Protein AF-A0A6G1IXG2-F1 (afdb_monomer_lite)

Secondary structure (DSSP, 8-state):
-HHHHHHHHHHHHHHHHHHHTTHHHHSTT----HHHHHHHHHHIIIIIHHHHHHHHHHHHHHHHHHHHHHHHHHHHHHHHHHHHHHHHHHHHHHHHHHHHHHHHHHHHHHHHHHHHHHHHHHHHHHHHHHHHHHHHHHHHHHHHHHTT--SHHHHHHHHHHHHHHS----GGGSS-PPPEEEE-TTS-EEEE-GGGHHHHHHHHHHHHHHTTS-GGG--SPPEEEETTT-PBP-TTSPPPTT--EEEE-----TT----S----------------------

Structure (mmCIF, N/CA/C/O backbone):
data_AF-A0A6G1IXG2-F1
#
_entry.id   AF-A0A6G1IXG2-F1
#
loop_
_atom_site.group_PDB
_atom_site.id
_atom_site.type_symbol
_atom_site.label_atom_id
_atom_site.label_alt_id
_atom_site.label_comp_id
_atom_site.label_asym_id
_atom_site.label_entity_id
_atom_site.label_seq_id
_atom_site.pdbx_PDB_ins_code
_atom_site.Cartn_x
_atom_site.Cartn_y
_atom_site.Cartn_z
_atom_site.occupancy
_atom_site.B_iso_or_equiv
_atom_site.auth_seq_id
_atom_site.auth_comp_id
_atom_site.auth_asym_id
_atom_site.auth_atom_id
_atom_site.pdbx_PDB_model_num
ATOM 1 N N . VAL A 1 1 ? 17.227 10.486 -29.896 1.00 64.69 1 VAL A N 1
ATOM 2 C CA . VAL A 1 1 ? 17.980 9.226 -30.149 1.00 64.69 1 VAL A CA 1
ATOM 3 C C . VAL A 1 1 ? 17.691 8.609 -31.523 1.00 64.69 1 VAL A C 1
ATOM 5 O O . VAL A 1 1 ? 18.623 8.428 -32.296 1.00 64.69 1 VAL A O 1
ATOM 8 N N . THR A 1 2 ? 16.432 8.354 -31.894 1.00 76.44 2 THR A N 1
ATOM 9 C CA . THR A 1 2 ? 16.048 7.732 -33.187 1.00 76.44 2 THR A CA 1
ATOM 10 C C . THR A 1 2 ? 16.569 8.462 -34.431 1.00 76.44 2 THR A C 1
ATOM 12 O O . THR A 1 2 ? 17.085 7.823 -35.343 1.00 76.44 2 THR A O 1
ATOM 15 N N . ARG A 1 3 ? 16.517 9.800 -34.460 1.00 78.06 3 ARG A N 1
ATOM 16 C CA . ARG A 1 3 ? 17.039 10.605 -35.584 1.00 78.06 3 ARG A CA 1
ATOM 17 C C . ARG A 1 3 ? 18.560 10.485 -35.763 1.00 78.06 3 ARG A C 1
ATOM 19 O O . ARG A 1 3 ? 19.036 10.391 -36.887 1.00 78.06 3 ARG A O 1
ATOM 26 N N . ALA A 1 4 ? 19.308 10.449 -34.660 1.00 73.25 4 ALA A N 1
ATOM 27 C CA . ALA A 1 4 ? 20.761 10.276 -34.675 1.00 73.25 4 ALA A CA 1
ATOM 28 C C . ALA A 1 4 ? 21.152 8.874 -35.169 1.00 73.25 4 ALA A C 1
ATOM 30 O O . ALA A 1 4 ? 22.039 8.735 -36.006 1.00 73.25 4 ALA A O 1
ATOM 31 N N . ALA A 1 5 ? 20.432 7.844 -34.713 1.00 77.50 5 ALA A N 1
ATOM 32 C CA . ALA A 1 5 ? 20.647 6.465 -35.142 1.00 77.50 5 ALA A CA 1
ATOM 33 C C . ALA A 1 5 ? 20.383 6.269 -36.648 1.00 77.50 5 ALA A C 1
ATOM 35 O O . ALA A 1 5 ? 21.174 5.622 -37.333 1.00 77.50 5 ALA A O 1
ATOM 36 N N . LEU A 1 6 ? 19.311 6.869 -37.181 1.00 82.88 6 LEU A N 1
ATOM 37 C CA . LEU A 1 6 ? 18.992 6.814 -38.613 1.00 82.88 6 LEU A CA 1
ATOM 38 C C . LEU A 1 6 ? 20.065 7.496 -39.475 1.00 82.88 6 LEU A C 1
ATOM 40 O O . LEU A 1 6 ? 20.462 6.947 -40.502 1.00 82.88 6 LEU A O 1
ATOM 44 N N . ASN A 1 7 ? 20.578 8.647 -39.035 1.00 79.88 7 ASN A N 1
ATOM 45 C CA . ASN A 1 7 ? 21.647 9.362 -39.734 1.00 79.88 7 ASN A CA 1
ATOM 46 C C . ASN A 1 7 ? 22.979 8.589 -39.728 1.00 79.88 7 ASN A C 1
ATOM 48 O O . ASN A 1 7 ? 23.657 8.527 -40.758 1.00 79.88 7 ASN A O 1
ATOM 52 N N . CYS A 1 8 ? 23.334 7.948 -38.607 1.00 80.88 8 CYS A N 1
ATOM 53 C CA . CYS A 1 8 ? 24.497 7.058 -38.538 1.00 80.88 8 CYS A CA 1
ATOM 54 C C . CYS A 1 8 ? 24.372 5.887 -39.512 1.00 80.88 8 CYS A C 1
ATOM 56 O O . CYS A 1 8 ? 25.325 5.595 -40.233 1.00 80.88 8 CYS A O 1
ATOM 58 N N . ARG A 1 9 ? 23.195 5.247 -39.568 1.00 86.00 9 ARG A N 1
ATOM 59 C CA . ARG A 1 9 ? 22.940 4.126 -40.480 1.00 86.00 9 ARG A CA 1
ATOM 60 C C . ARG A 1 9 ? 23.155 4.536 -41.936 1.00 86.00 9 ARG A C 1
ATOM 62 O O . ARG A 1 9 ? 23.947 3.906 -42.622 1.00 86.00 9 ARG A O 1
ATOM 69 N N . TYR A 1 10 ? 22.531 5.632 -42.362 1.00 88.75 10 TYR A N 1
ATOM 70 C CA . TYR A 1 10 ? 22.664 6.136 -43.731 1.00 88.75 10 TYR A CA 1
ATOM 71 C C . TYR A 1 10 ? 24.118 6.471 -44.103 1.00 88.75 10 TYR A C 1
ATOM 73 O O . TYR A 1 10 ? 24.595 6.138 -45.189 1.00 88.75 10 TYR A O 1
ATOM 81 N N . THR A 1 11 ? 24.850 7.108 -43.184 1.00 84.44 11 THR A N 1
ATOM 82 C CA . THR A 1 11 ? 26.255 7.482 -43.405 1.00 84.44 11 THR A CA 1
ATOM 83 C C . THR A 1 11 ? 27.155 6.247 -43.518 1.00 84.44 11 THR A C 1
ATOM 85 O O . THR A 1 11 ? 28.038 6.206 -44.376 1.00 84.44 11 THR A O 1
ATOM 88 N N . LEU A 1 12 ? 26.905 5.218 -42.700 1.00 86.50 12 LEU A N 1
ATOM 89 C CA . LEU A 1 12 ? 27.605 3.934 -42.770 1.00 86.50 12 LEU A CA 1
ATOM 90 C C . LEU A 1 12 ? 27.284 3.174 -44.059 1.00 86.50 12 LEU A C 1
ATOM 92 O O . LEU A 1 12 ? 28.205 2.698 -44.713 1.00 86.50 12 LEU A O 1
ATOM 96 N N . GLU A 1 13 ? 26.013 3.098 -44.451 1.00 90.00 13 GLU A N 1
ATOM 97 C CA . GLU A 1 13 ? 25.575 2.460 -45.701 1.00 90.00 13 GLU A CA 1
ATOM 98 C C . GLU A 1 13 ? 26.247 3.117 -46.915 1.00 90.00 13 GLU A C 1
ATOM 100 O O . GLU A 1 13 ? 26.870 2.435 -47.727 1.00 90.00 13 GLU A O 1
ATOM 105 N N . THR A 1 14 ? 26.249 4.453 -46.969 1.00 87.31 14 THR A N 1
ATOM 106 C CA . THR A 1 14 ? 26.909 5.217 -48.042 1.00 87.31 14 THR A CA 1
ATOM 107 C C . THR A 1 14 ? 28.420 4.961 -48.088 1.00 87.31 14 THR A C 1
ATOM 109 O O . THR A 1 14 ? 29.017 4.882 -49.165 1.00 87.31 14 THR A O 1
ATOM 112 N N . TYR A 1 15 ? 29.070 4.844 -46.926 1.00 85.62 15 TYR A N 1
ATOM 113 C CA . TYR A 1 15 ? 30.495 4.523 -46.852 1.00 85.62 15 TYR A CA 1
ATOM 114 C C . TYR A 1 15 ? 30.781 3.087 -47.317 1.00 85.62 15 TYR A C 1
ATOM 116 O O . TYR A 1 15 ? 31.702 2.867 -48.104 1.00 85.62 15 TYR A O 1
ATOM 124 N N . LEU A 1 16 ? 29.969 2.117 -46.891 1.00 86.25 16 LEU A N 1
ATOM 125 C CA . LEU A 1 16 ? 30.103 0.714 -47.290 1.00 86.25 16 LEU A CA 1
ATOM 126 C C . LEU A 1 16 ? 29.913 0.529 -48.800 1.00 86.25 16 LEU A C 1
ATOM 128 O O . LEU A 1 16 ? 30.692 -0.189 -49.425 1.00 86.25 16 LEU A O 1
ATOM 132 N N . GLU A 1 17 ? 28.959 1.230 -49.413 1.00 87.75 17 GLU A N 1
ATOM 133 C CA . GLU A 1 17 ? 28.777 1.224 -50.870 1.00 87.75 17 GLU A CA 1
ATOM 134 C C . GLU A 1 17 ? 30.001 1.770 -51.621 1.00 87.75 17 GLU A C 1
ATOM 136 O O . GLU A 1 17 ? 30.386 1.241 -52.670 1.00 87.75 17 GLU A O 1
ATOM 141 N N . LYS A 1 18 ? 30.653 2.815 -51.091 1.00 84.50 18 LYS A N 1
ATOM 142 C CA . LYS A 1 18 ? 31.912 3.333 -51.652 1.00 84.50 18 LYS A CA 1
ATOM 143 C C . LYS A 1 18 ? 33.059 2.334 -51.477 1.00 84.50 18 LYS A C 1
ATOM 145 O O . LYS A 1 18 ? 33.826 2.142 -52.421 1.00 84.50 18 LYS A O 1
ATOM 150 N N . ALA A 1 19 ? 33.151 1.683 -50.317 1.00 81.06 19 ALA A N 1
ATOM 151 C CA . ALA A 1 19 ? 34.203 0.723 -49.990 1.00 81.06 19 ALA A CA 1
ATOM 152 C C . ALA A 1 19 ? 34.103 -0.582 -50.804 1.00 81.06 19 ALA A C 1
ATOM 154 O O . ALA A 1 19 ? 35.131 -1.107 -51.235 1.00 81.06 19 ALA A O 1
ATOM 155 N N . ASN A 1 20 ? 32.885 -1.054 -51.095 1.00 83.06 20 ASN A N 1
ATOM 156 C CA . ASN A 1 20 ? 32.620 -2.264 -51.887 1.00 83.06 20 ASN A CA 1
ATOM 157 C C . ASN A 1 20 ? 33.288 -2.214 -53.281 1.00 83.06 20 ASN A C 1
ATOM 159 O O . ASN A 1 20 ? 33.776 -3.215 -53.801 1.00 83.06 20 ASN A O 1
ATOM 163 N N . LYS A 1 21 ? 33.458 -1.015 -53.860 1.00 81.31 21 LYS A N 1
ATOM 164 C CA . LYS A 1 21 ? 34.164 -0.823 -55.146 1.00 81.31 21 LYS A CA 1
ATOM 165 C C . LYS A 1 21 ? 35.609 -1.332 -55.139 1.00 81.31 21 LYS A C 1
ATOM 167 O O . LYS A 1 21 ? 36.150 -1.628 -56.202 1.00 81.31 21 LYS A O 1
ATOM 172 N N . TYR A 1 22 ? 36.231 -1.422 -53.967 1.00 73.56 22 TYR A N 1
ATOM 173 C CA . TYR A 1 22 ? 37.605 -1.886 -53.800 1.00 73.56 22 TYR A CA 1
ATOM 174 C C . TYR A 1 22 ? 37.695 -3.338 -53.318 1.00 73.56 22 TYR A C 1
ATOM 176 O O . TYR A 1 22 ? 38.794 -3.892 -53.289 1.00 73.56 22 TYR A O 1
ATOM 184 N N . GLU A 1 23 ? 36.572 -3.983 -52.991 1.00 75.44 23 GLU A N 1
ATOM 185 C CA . GLU A 1 23 ? 36.532 -5.357 -52.477 1.00 75.44 23 GLU A CA 1
ATOM 186 C C . GLU A 1 23 ? 37.117 -6.356 -53.487 1.00 75.44 23 GLU A C 1
ATOM 188 O O . GLU A 1 23 ? 37.900 -7.235 -53.129 1.00 75.44 23 GLU A O 1
ATOM 193 N N . HIS A 1 24 ? 36.865 -6.146 -54.781 1.00 71.31 24 HIS A N 1
ATOM 194 C CA . HIS A 1 24 ? 37.432 -6.967 -55.854 1.00 71.31 24 HIS A CA 1
ATOM 195 C C . HIS A 1 24 ? 38.934 -6.744 -56.110 1.00 71.31 24 HIS A C 1
ATOM 197 O O . HIS A 1 24 ? 39.581 -7.637 -56.655 1.00 71.31 24 HIS A O 1
ATOM 203 N N . SER A 1 25 ? 39.496 -5.590 -55.728 1.00 67.44 25 SER A N 1
ATOM 204 C CA . SER A 1 25 ? 40.923 -5.261 -55.920 1.00 67.44 25 SER A CA 1
ATOM 205 C C . SER A 1 25 ? 41.779 -5.522 -54.672 1.00 67.44 25 SER A C 1
ATOM 207 O O . SER A 1 25 ? 42.987 -5.730 -54.790 1.00 67.44 25 SER A O 1
ATOM 209 N N . LEU A 1 26 ? 41.174 -5.473 -53.480 1.00 64.94 26 LEU A N 1
ATOM 210 C CA . LEU A 1 26 ? 41.848 -5.575 -52.177 1.00 64.94 26 LEU A CA 1
ATOM 211 C C . LEU A 1 26 ? 41.448 -6.825 -51.376 1.00 64.94 26 LEU A C 1
ATOM 213 O O . LEU A 1 26 ? 42.074 -7.111 -50.356 1.00 64.94 26 LEU A O 1
ATOM 217 N N . GLY A 1 27 ? 40.430 -7.568 -51.816 1.00 69.94 27 GLY A N 1
ATOM 218 C CA . GLY A 1 27 ? 39.938 -8.760 -51.132 1.00 69.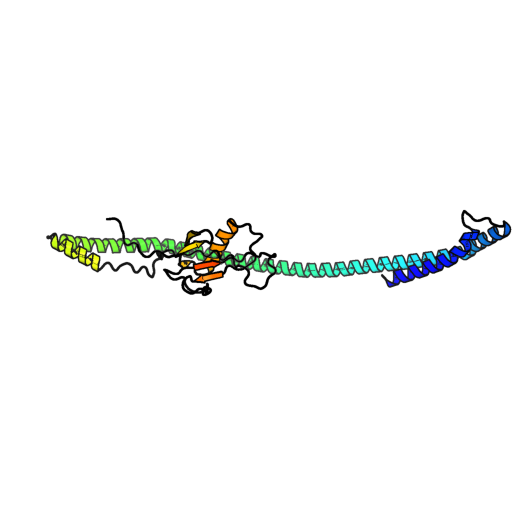94 27 GLY A CA 1
ATOM 219 C C . GLY A 1 27 ? 40.921 -9.931 -51.167 1.00 69.94 27 GLY A C 1
ATOM 220 O O . GLY A 1 27 ? 41.702 -10.091 -52.108 1.00 69.94 27 GLY A O 1
ATOM 221 N N . VAL A 1 28 ? 40.824 -10.796 -50.152 1.00 67.88 28 VAL A N 1
ATOM 222 C CA . VAL A 1 28 ? 41.658 -12.003 -49.953 1.00 67.88 28 VAL A CA 1
ATOM 223 C C . VAL A 1 28 ? 41.598 -12.968 -51.152 1.00 67.88 28 VAL A C 1
ATOM 225 O O . VAL A 1 28 ? 42.520 -13.745 -51.375 1.00 67.88 28 VAL A O 1
ATOM 228 N N . TRP A 1 29 ? 40.539 -12.871 -51.959 1.00 65.81 29 TRP A N 1
ATOM 229 C CA . TRP A 1 29 ? 40.264 -13.723 -53.120 1.00 65.81 29 TRP A CA 1
ATOM 230 C C . TRP A 1 29 ? 40.544 -13.041 -54.470 1.00 65.81 29 TRP A C 1
ATOM 232 O O . TRP A 1 29 ? 40.238 -13.599 -55.525 1.00 65.81 29 TRP A O 1
ATOM 242 N N . SER A 1 30 ? 41.105 -11.829 -54.466 1.00 66.50 30 SER A N 1
ATOM 243 C CA . SER A 1 30 ? 41.378 -11.085 -55.697 1.00 66.50 30 SER A CA 1
ATOM 244 C C . SER A 1 30 ? 42.585 -11.661 -56.453 1.00 66.50 30 SER A C 1
ATOM 246 O O . SER A 1 30 ? 43.609 -12.005 -55.865 1.00 66.50 30 SER A O 1
ATOM 248 N N . ARG A 1 31 ? 42.481 -11.762 -57.787 1.00 63.50 31 ARG A N 1
ATOM 249 C CA . ARG A 1 31 ? 43.613 -12.028 -58.695 1.00 63.50 31 ARG A CA 1
ATOM 250 C C . ARG A 1 31 ? 44.020 -10.710 -59.358 1.00 63.50 31 ARG A C 1
ATOM 252 O O . ARG A 1 31 ? 43.490 -10.384 -60.421 1.00 63.50 31 ARG A O 1
ATOM 259 N N . PRO A 1 32 ? 44.898 -9.906 -58.741 1.00 58.28 32 PRO A N 1
ATOM 260 C CA . PRO A 1 32 ? 45.199 -8.582 -59.254 1.00 58.28 32 PRO A CA 1
ATOM 261 C C . PRO A 1 32 ? 46.143 -8.673 -60.454 1.00 58.28 32 PRO A C 1
ATOM 263 O O . PRO A 1 32 ? 47.183 -9.327 -60.409 1.00 58.28 32 PRO A O 1
ATOM 266 N N . SER A 1 33 ? 45.842 -7.931 -61.518 1.00 65.62 33 SER A N 1
ATOM 267 C CA . SER A 1 33 ? 46.885 -7.518 -62.458 1.00 65.62 33 SER A CA 1
ATOM 268 C C . SER A 1 33 ? 47.866 -6.605 -61.707 1.00 65.62 33 SER A C 1
ATOM 270 O O . SER A 1 33 ? 47.430 -5.592 -61.151 1.00 65.62 33 SER A O 1
ATOM 272 N N . LEU A 1 34 ? 49.159 -6.956 -61.676 1.00 64.31 34 LEU A N 1
ATOM 273 C CA . LEU A 1 34 ? 50.201 -6.341 -60.828 1.00 64.31 34 LEU A CA 1
ATOM 274 C C . LEU A 1 34 ? 50.211 -4.802 -60.841 1.00 64.31 34 LEU A C 1
ATOM 276 O O . LEU A 1 34 ? 50.392 -4.179 -59.801 1.00 64.31 34 LEU A O 1
ATOM 280 N N . ILE A 1 35 ? 49.960 -4.186 -61.997 1.00 69.38 35 ILE A N 1
ATOM 281 C CA . ILE A 1 35 ? 49.989 -2.725 -62.159 1.00 69.38 35 ILE A CA 1
ATOM 282 C C . ILE A 1 35 ? 48.725 -2.070 -61.573 1.00 69.38 35 ILE A C 1
ATOM 284 O O . ILE A 1 35 ? 48.819 -1.097 -60.829 1.00 69.38 35 ILE A O 1
ATOM 288 N N . ARG A 1 36 ? 47.543 -2.641 -61.840 1.00 71.31 36 ARG A N 1
ATOM 289 C CA . ARG A 1 36 ? 46.249 -2.116 -61.363 1.00 71.31 36 ARG A CA 1
ATOM 290 C C . ARG A 1 36 ? 46.085 -2.260 -59.847 1.00 71.31 36 ARG A C 1
ATOM 292 O O . ARG A 1 36 ? 45.564 -1.365 -59.191 1.00 71.31 36 ARG A O 1
ATOM 299 N N . GLY A 1 37 ? 46.593 -3.356 -59.276 1.00 72.06 37 GLY A N 1
ATOM 300 C CA . GLY A 1 37 ? 46.540 -3.596 -57.832 1.00 72.06 37 GLY A CA 1
ATOM 301 C C . GLY A 1 37 ? 47.374 -2.599 -57.020 1.00 72.06 37 GLY A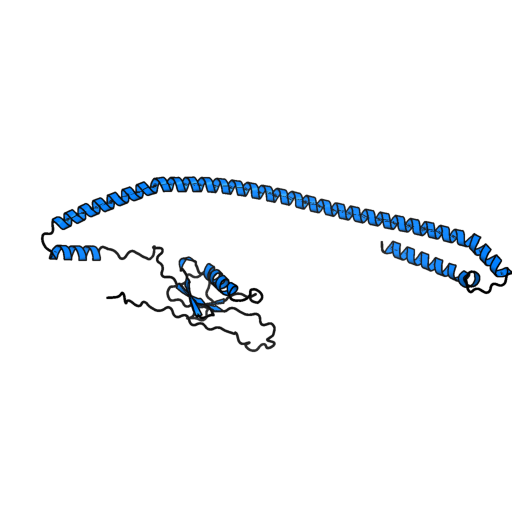 C 1
ATOM 302 O O . GLY A 1 37 ? 46.965 -2.201 -55.933 1.00 72.06 37 GLY A O 1
ATOM 303 N N . VAL A 1 38 ? 48.521 -2.153 -57.544 1.00 75.69 38 VAL A N 1
ATOM 304 C CA . VAL A 1 38 ? 49.363 -1.145 -56.874 1.00 75.69 38 VAL A CA 1
ATOM 305 C C . VAL A 1 38 ? 48.718 0.239 -56.945 1.00 75.69 38 VAL A C 1
ATOM 307 O O . VAL A 1 38 ? 48.664 0.933 -55.931 1.00 75.69 38 VAL A O 1
ATOM 310 N N . THR A 1 39 ? 48.161 0.628 -58.097 1.00 78.88 39 THR A N 1
ATOM 311 C CA . THR A 1 39 ? 47.474 1.923 -58.233 1.00 78.88 39 THR A CA 1
ATOM 312 C C . THR A 1 39 ? 46.212 2.007 -57.380 1.00 78.88 39 THR A C 1
ATOM 314 O O . THR A 1 39 ? 45.982 3.038 -56.751 1.00 78.88 39 THR A O 1
ATOM 317 N N . ASP A 1 40 ? 45.430 0.926 -57.295 1.00 74.38 40 ASP A N 1
ATOM 318 C CA . ASP A 1 40 ? 44.227 0.875 -56.456 1.00 74.38 40 ASP A CA 1
ATOM 319 C C . ASP A 1 40 ? 44.584 0.916 -54.962 1.00 74.38 40 ASP A C 1
ATOM 321 O O . ASP A 1 40 ? 43.930 1.624 -54.199 1.00 74.38 40 ASP A O 1
ATOM 325 N N . LYS A 1 41 ? 45.675 0.256 -54.544 1.00 76.88 41 LYS A N 1
ATOM 326 C CA . LYS A 1 41 ? 46.193 0.332 -53.165 1.00 76.88 41 LYS A CA 1
ATOM 327 C C . LYS A 1 41 ? 46.667 1.732 -52.784 1.00 76.88 41 LYS A C 1
ATOM 329 O O . LYS A 1 41 ? 46.354 2.196 -51.691 1.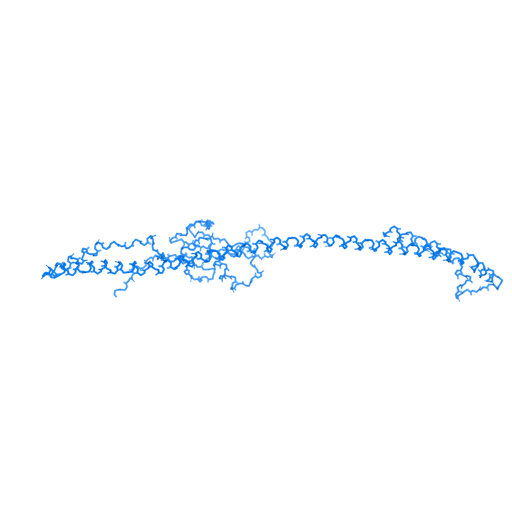00 76.88 41 LYS A O 1
ATOM 334 N N . VAL A 1 42 ? 47.403 2.414 -53.664 1.00 78.50 42 VAL A N 1
ATOM 335 C CA . VAL A 1 42 ? 47.868 3.791 -53.416 1.00 78.50 42 VAL A CA 1
ATOM 336 C C . VAL A 1 42 ? 46.689 4.764 -53.394 1.00 78.50 42 VAL A C 1
ATOM 338 O O . VAL A 1 42 ? 46.606 5.605 -52.501 1.00 78.50 42 VAL A O 1
ATOM 341 N N . ARG A 1 43 ? 45.735 4.617 -54.324 1.00 79.25 43 ARG A N 1
ATOM 342 C CA . ARG A 1 43 ? 44.503 5.417 -54.353 1.00 79.25 43 ARG A CA 1
ATOM 343 C C . ARG A 1 43 ? 43.672 5.215 -53.088 1.00 79.25 43 ARG A C 1
ATOM 345 O O . ARG A 1 43 ? 43.224 6.202 -52.514 1.00 79.25 43 ARG A O 1
ATOM 352 N N . TRP A 1 44 ? 43.514 3.976 -52.632 1.00 78.38 44 TRP A N 1
ATOM 353 C CA . TRP A 1 44 ? 42.832 3.667 -51.377 1.00 78.38 44 TRP A CA 1
ATOM 354 C C . TRP A 1 44 ? 43.583 4.262 -50.174 1.00 78.38 44 TRP A C 1
ATOM 356 O O . TRP A 1 44 ? 42.996 4.968 -49.361 1.00 78.38 44 TRP A O 1
ATOM 366 N N . GLY A 1 45 ? 44.905 4.086 -50.104 1.00 75.75 45 GLY A N 1
ATOM 367 C CA . GLY A 1 45 ? 45.723 4.597 -49.001 1.00 75.75 45 GLY A CA 1
ATOM 368 C C . GLY A 1 45 ? 45.775 6.127 -48.888 1.00 75.75 45 GLY A C 1
ATOM 369 O O . GLY A 1 45 ? 45.874 6.643 -47.775 1.00 75.75 45 GLY A O 1
ATOM 370 N N . LEU A 1 46 ? 45.704 6.856 -50.009 1.00 76.19 46 LEU A N 1
ATOM 371 C CA . LEU A 1 46 ? 45.748 8.324 -50.026 1.00 76.19 46 LEU A CA 1
ATOM 372 C C . LEU A 1 46 ? 44.361 8.971 -49.948 1.00 76.19 46 LEU A C 1
ATOM 374 O O . LEU A 1 46 ? 44.197 9.942 -49.215 1.00 76.19 46 LEU A O 1
ATOM 378 N N . ASN A 1 47 ? 43.373 8.449 -50.679 1.00 76.50 47 ASN A N 1
ATOM 379 C CA . ASN A 1 47 ? 42.060 9.087 -50.815 1.00 76.50 47 ASN A CA 1
ATOM 380 C C . ASN A 1 47 ? 41.045 8.565 -49.783 1.00 76.50 47 ASN A C 1
ATOM 382 O O . ASN A 1 47 ? 40.277 9.339 -49.222 1.00 76.50 47 ASN A O 1
ATOM 386 N N . GLU A 1 48 ? 41.073 7.265 -49.470 1.00 78.12 48 GLU A N 1
ATOM 387 C CA . GLU A 1 48 ? 40.103 6.656 -48.547 1.00 78.12 48 GLU A CA 1
ATOM 388 C C . GLU A 1 48 ? 40.469 6.902 -47.077 1.00 78.12 48 GLU A C 1
ATOM 390 O O . GLU A 1 48 ? 39.600 6.931 -46.209 1.00 78.12 48 GLU A O 1
ATOM 395 N N . LYS A 1 49 ? 41.751 7.153 -46.778 1.00 79.56 49 LYS A N 1
ATOM 396 C CA . LYS A 1 49 ? 42.210 7.507 -45.425 1.00 79.56 49 LYS A CA 1
ATOM 397 C C . LYS A 1 49 ? 41.540 8.781 -44.901 1.00 79.56 49 LYS A C 1
ATOM 399 O O . LYS A 1 49 ? 41.266 8.871 -43.703 1.00 79.56 49 LYS A O 1
ATOM 404 N N . ASP A 1 50 ? 41.266 9.744 -45.780 1.00 83.81 50 ASP A N 1
ATOM 405 C CA . ASP A 1 50 ? 40.551 10.968 -45.416 1.00 83.81 50 ASP A CA 1
ATOM 406 C C . ASP A 1 50 ? 39.059 10.704 -45.157 1.00 83.81 50 ASP A C 1
ATOM 408 O O . ASP A 1 50 ? 38.515 11.179 -44.163 1.00 83.81 50 ASP A O 1
ATOM 412 N N . GLU A 1 51 ? 38.412 9.868 -45.973 1.00 82.56 51 GLU A N 1
ATOM 413 C CA . GLU A 1 51 ? 37.011 9.465 -45.773 1.00 82.56 51 GLU A CA 1
ATOM 414 C C . GLU A 1 51 ? 36.827 8.621 -44.496 1.00 82.56 51 GLU A C 1
ATOM 416 O O . GLU A 1 51 ? 35.884 8.853 -43.741 1.00 82.56 51 GLU A O 1
ATOM 421 N N . ILE A 1 52 ? 37.765 7.716 -44.178 1.00 84.62 52 ILE A N 1
ATOM 422 C CA . ILE A 1 52 ? 37.789 6.964 -42.907 1.00 84.62 52 ILE A CA 1
ATOM 423 C C . ILE A 1 52 ? 37.918 7.916 -41.719 1.00 84.62 52 ILE A C 1
ATOM 425 O O . ILE A 1 52 ? 37.261 7.729 -40.691 1.00 84.62 52 ILE A O 1
ATOM 429 N N . ARG A 1 53 ? 38.771 8.939 -41.839 1.00 87.44 53 ARG A N 1
ATOM 430 C CA . ARG A 1 53 ? 38.950 9.948 -40.793 1.00 87.44 53 ARG A CA 1
ATOM 431 C C . ARG A 1 53 ? 37.667 10.748 -40.578 1.00 87.44 53 ARG A C 1
ATOM 433 O O . ARG A 1 53 ? 37.224 10.836 -39.438 1.00 87.44 53 ARG A O 1
ATOM 440 N N . LYS A 1 54 ? 37.030 11.229 -41.650 1.00 88.38 54 LYS A N 1
ATOM 441 C CA . LYS A 1 54 ? 35.733 11.925 -41.583 1.00 88.38 54 LYS A CA 1
ATOM 442 C C . LYS A 1 54 ? 34.642 11.049 -40.973 1.00 88.38 54 LYS A C 1
ATOM 444 O O . LYS A 1 54 ? 33.902 11.516 -40.114 1.00 88.38 54 LYS A O 1
ATOM 449 N N . LEU A 1 55 ? 34.560 9.776 -41.368 1.00 87.12 55 LEU A N 1
ATOM 450 C CA . LEU A 1 55 ? 33.592 8.837 -40.800 1.00 87.12 55 LEU A CA 1
ATOM 451 C C . LEU A 1 55 ? 33.839 8.623 -39.303 1.00 87.12 55 LEU A C 1
ATOM 453 O O . LEU A 1 55 ? 32.895 8.626 -38.518 1.00 87.12 55 LEU A O 1
ATOM 457 N N . ARG A 1 56 ? 35.102 8.473 -38.891 1.00 88.69 56 ARG A N 1
ATOM 458 C CA . ARG A 1 56 ? 35.472 8.343 -37.477 1.00 88.69 56 ARG A CA 1
ATOM 459 C C . ARG A 1 56 ? 35.106 9.593 -36.682 1.00 88.69 56 ARG A C 1
ATOM 461 O O . ARG A 1 56 ? 34.539 9.466 -35.603 1.00 88.69 56 ARG A O 1
ATOM 468 N N . GLU A 1 57 ? 35.416 10.778 -37.195 1.00 91.12 57 GLU A N 1
ATOM 469 C CA . GLU A 1 57 ? 35.048 12.053 -36.567 1.00 91.12 57 GLU A CA 1
ATOM 470 C C . GLU A 1 57 ? 33.522 12.184 -36.446 1.00 91.12 57 GLU A C 1
ATOM 472 O O . GLU A 1 57 ? 33.016 12.518 -35.375 1.00 91.12 57 GLU A O 1
ATOM 477 N N . TYR A 1 58 ? 32.782 11.819 -37.497 1.00 88.12 58 TYR A N 1
ATOM 478 C CA . TYR A 1 58 ? 31.319 11.820 -37.512 1.00 88.12 58 TYR A CA 1
ATOM 479 C C . TYR A 1 58 ? 30.710 10.848 -36.491 1.00 88.12 58 TYR A C 1
ATOM 481 O O . TYR A 1 58 ? 29.804 11.226 -35.744 1.00 88.12 58 TYR A O 1
ATOM 489 N N . LEU A 1 59 ? 31.218 9.611 -36.432 1.00 87.94 59 LEU A N 1
ATOM 490 C CA . LEU A 1 59 ? 30.786 8.594 -35.469 1.00 87.94 59 LEU A CA 1
ATOM 491 C C . LEU A 1 59 ? 31.110 9.011 -34.037 1.00 87.94 59 LEU A C 1
ATOM 493 O O . LEU A 1 59 ? 30.259 8.881 -33.164 1.00 87.94 59 LEU A O 1
ATOM 497 N N . ASN A 1 60 ? 32.304 9.554 -33.795 1.00 89.06 60 ASN A N 1
ATOM 498 C CA . ASN A 1 60 ? 32.685 10.061 -32.479 1.00 89.06 60 ASN A CA 1
ATOM 499 C C . ASN A 1 60 ? 31.775 11.217 -32.047 1.00 89.06 60 ASN A C 1
ATOM 501 O O . ASN A 1 60 ? 31.310 11.228 -30.911 1.00 89.06 60 ASN A O 1
ATOM 505 N N . ALA A 1 61 ? 31.458 12.148 -32.951 1.00 88.25 61 ALA A N 1
ATOM 506 C CA . ALA A 1 61 ? 30.523 13.234 -32.667 1.00 88.25 61 ALA A CA 1
ATOM 507 C C . ALA A 1 61 ? 29.111 12.713 -32.343 1.00 88.25 61 ALA A C 1
ATOM 509 O O . ALA A 1 61 ? 28.503 13.164 -31.373 1.00 88.25 61 ALA A O 1
ATOM 510 N N . HIS A 1 62 ? 28.603 11.731 -33.097 1.00 86.25 62 HIS A N 1
ATOM 511 C CA . HIS A 1 62 ? 27.289 11.133 -32.834 1.00 86.25 62 HIS A CA 1
ATOM 512 C C . HIS A 1 62 ? 27.257 10.309 -31.546 1.00 86.25 62 HIS A C 1
ATOM 514 O O . HIS A 1 62 ? 26.286 10.407 -30.801 1.00 86.25 62 HIS A O 1
ATOM 520 N N . ASN A 1 63 ? 28.307 9.542 -31.248 1.00 86.12 63 ASN A N 1
ATOM 521 C CA . ASN A 1 63 ? 28.424 8.806 -29.990 1.00 86.12 63 ASN A CA 1
ATOM 522 C C . ASN A 1 63 ? 28.469 9.760 -28.797 1.00 86.12 63 ASN A C 1
ATOM 524 O O . ASN A 1 63 ? 27.760 9.540 -27.820 1.00 86.12 63 ASN A O 1
ATOM 528 N N . ASN A 1 64 ? 29.235 10.849 -28.899 1.00 87.94 64 ASN A N 1
ATOM 529 C CA . ASN A 1 64 ? 29.263 11.881 -27.868 1.00 87.94 64 ASN A CA 1
ATOM 530 C C . ASN A 1 64 ? 27.877 12.507 -27.682 1.00 87.94 64 ASN A C 1
ATOM 532 O O . ASN A 1 64 ? 27.404 12.583 -26.556 1.00 87.94 64 ASN A O 1
ATOM 536 N N . MET A 1 65 ? 27.189 12.865 -28.770 1.00 89.81 65 MET A N 1
ATOM 537 C CA . MET A 1 65 ? 25.830 13.408 -28.702 1.00 89.81 65 MET A CA 1
ATOM 538 C C . MET A 1 65 ? 24.843 12.427 -28.054 1.00 89.81 65 MET A C 1
ATOM 540 O O . MET A 1 65 ? 24.055 12.834 -27.208 1.00 89.81 65 MET A O 1
ATOM 544 N N . ILE A 1 66 ? 24.883 11.141 -28.423 1.00 86.94 66 ILE A N 1
ATOM 545 C CA . ILE A 1 66 ? 24.024 10.107 -27.827 1.00 86.94 66 ILE A CA 1
ATOM 546 C C . ILE A 1 66 ? 24.318 9.965 -26.333 1.00 86.94 66 ILE A C 1
ATOM 548 O O . ILE A 1 66 ? 23.377 9.945 -25.545 1.00 86.94 66 ILE A O 1
ATOM 552 N N . ASN A 1 67 ? 25.592 9.901 -25.943 1.00 88.75 67 ASN A N 1
ATOM 553 C CA . ASN A 1 67 ? 25.991 9.784 -24.543 1.00 88.75 67 ASN A CA 1
ATOM 554 C C . ASN A 1 67 ? 25.558 11.007 -23.727 1.00 88.75 67 ASN A C 1
ATOM 556 O O . ASN A 1 67 ? 25.025 10.837 -22.638 1.00 88.75 67 ASN A O 1
ATOM 560 N N . THR A 1 68 ? 25.723 12.222 -24.258 1.00 90.69 68 THR A N 1
ATOM 561 C CA . THR A 1 68 ? 25.234 13.446 -23.610 1.00 90.69 68 THR A CA 1
ATOM 562 C C . THR A 1 68 ? 23.716 13.417 -23.465 1.00 90.69 68 THR A C 1
ATOM 564 O O . THR A 1 68 ? 23.224 13.551 -22.355 1.00 90.69 68 THR A O 1
ATOM 567 N N . SER A 1 69 ? 22.971 13.119 -24.536 1.00 88.50 69 SER A N 1
ATOM 568 C CA . SER A 1 69 ? 21.505 13.038 -24.459 1.00 88.50 69 SER A CA 1
ATOM 569 C C . SER A 1 69 ? 21.005 11.953 -23.503 1.00 88.50 69 SER A C 1
ATOM 571 O O . SER A 1 69 ? 19.951 12.121 -22.901 1.00 88.50 69 SER A O 1
ATOM 573 N N . LEU A 1 70 ? 21.712 10.825 -23.385 1.00 89.44 70 LEU A N 1
ATOM 574 C CA . LEU A 1 70 ? 21.378 9.782 -22.413 1.00 89.44 70 LEU A CA 1
ATOM 575 C C . LEU A 1 70 ? 21.635 10.254 -20.981 1.00 89.44 70 LEU A C 1
ATOM 577 O O . LEU A 1 70 ? 20.787 10.027 -20.126 1.00 89.44 70 LEU A O 1
ATOM 581 N N . SER A 1 71 ? 22.765 10.916 -20.728 1.00 91.00 71 SER A N 1
ATOM 582 C CA . SER A 1 71 ? 23.065 11.504 -19.420 1.00 91.00 71 SER A CA 1
ATOM 583 C C . SER A 1 71 ? 22.030 12.554 -19.021 1.00 91.00 71 SER A C 1
ATOM 585 O O . SER A 1 71 ? 21.552 12.512 -17.89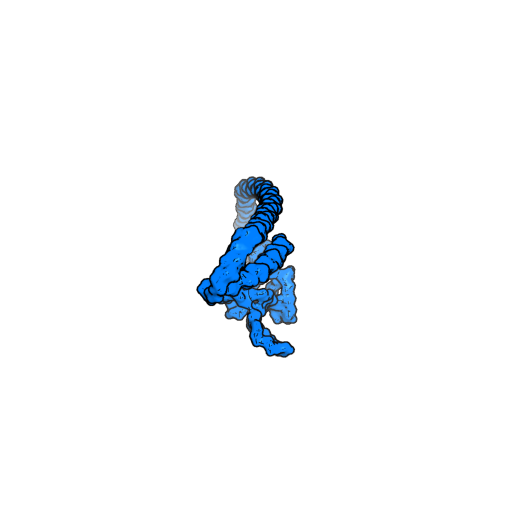3 1.00 91.00 71 SER A O 1
ATOM 587 N N . ASP A 1 72 ? 21.629 13.429 -19.947 1.00 90.69 72 ASP A N 1
ATOM 588 C CA . ASP A 1 72 ? 20.601 14.449 -19.702 1.00 90.69 72 ASP A CA 1
ATOM 589 C C . ASP A 1 72 ? 19.260 13.796 -19.328 1.00 90.69 72 ASP A C 1
ATOM 591 O O . ASP A 1 72 ? 18.668 14.136 -18.310 1.00 90.69 72 ASP A O 1
ATOM 595 N N . LEU A 1 73 ? 18.835 12.767 -20.074 1.00 90.81 73 LEU A N 1
ATOM 596 C CA . LEU A 1 73 ? 17.625 11.989 -19.772 1.00 90.81 73 LEU A CA 1
ATOM 597 C C . LEU A 1 73 ? 17.681 11.292 -18.406 1.00 90.81 73 LEU A C 1
ATOM 599 O O . LEU A 1 73 ? 16.671 11.183 -17.713 1.00 90.81 73 LEU A O 1
ATOM 603 N N . VAL A 1 74 ? 18.848 10.766 -18.028 1.00 89.62 74 VAL A N 1
ATOM 604 C CA . VAL A 1 74 ? 19.041 10.144 -16.713 1.00 89.62 74 VAL A CA 1
ATOM 605 C C . VAL A 1 74 ? 18.929 11.193 -15.609 1.00 89.62 74 VAL A C 1
ATOM 607 O O . VAL A 1 74 ? 18.286 10.915 -14.600 1.00 89.62 74 VAL A O 1
ATOM 610 N N . LEU A 1 75 ? 19.498 12.387 -15.802 1.00 91.12 75 LEU A N 1
ATOM 611 C CA . LEU A 1 75 ? 19.396 13.488 -14.842 1.00 91.12 75 LEU A CA 1
ATOM 612 C C . LEU A 1 75 ? 17.956 13.990 -14.695 1.00 91.12 75 LEU A C 1
ATOM 614 O O . LEU A 1 75 ? 17.495 14.136 -13.568 1.00 91.12 75 LEU A O 1
ATOM 618 N N . GLU A 1 76 ? 17.226 14.172 -15.796 1.00 91.81 76 GLU A N 1
ATOM 619 C CA . GLU A 1 76 ? 15.806 14.557 -15.769 1.00 91.81 76 GLU A CA 1
ATOM 620 C C . GLU A 1 76 ? 14.949 13.520 -15.026 1.00 91.81 76 GLU A C 1
ATOM 622 O O . GLU A 1 76 ? 14.159 13.869 -14.150 1.00 91.81 76 GLU A O 1
ATOM 627 N N . ASN A 1 77 ? 15.149 12.227 -15.306 1.00 88.25 77 ASN A N 1
ATOM 628 C CA . ASN A 1 77 ? 14.436 11.156 -14.602 1.00 88.25 77 ASN A CA 1
ATOM 629 C C . ASN A 1 77 ? 14.789 11.097 -13.106 1.00 88.25 77 ASN A C 1
ATOM 631 O O . ASN A 1 77 ? 13.937 10.755 -12.284 1.00 88.25 77 ASN A O 1
ATOM 635 N N . MET A 1 78 ? 16.043 11.386 -12.744 1.00 86.38 78 MET A N 1
ATOM 636 C CA . MET A 1 78 ? 16.459 11.463 -11.342 1.00 86.38 78 MET A CA 1
ATOM 637 C C . MET A 1 78 ? 15.809 12.650 -10.633 1.00 86.38 78 MET A C 1
ATOM 639 O O . MET A 1 78 ? 15.324 12.472 -9.521 1.00 86.38 78 MET A O 1
ATOM 643 N N . ASP A 1 79 ? 15.750 13.819 -11.269 1.00 91.19 79 ASP A N 1
ATOM 644 C CA . ASP A 1 79 ? 15.112 15.024 -10.727 1.00 91.19 79 ASP A CA 1
ATOM 645 C C . ASP A 1 79 ? 13.606 14.822 -10.483 1.00 91.19 79 ASP A C 1
ATOM 647 O O . ASP A 1 79 ? 13.090 15.113 -9.399 1.00 91.19 79 ASP A O 1
ATOM 651 N N . GLU A 1 80 ? 12.906 14.192 -11.434 1.00 88.12 80 GLU A N 1
ATOM 652 C CA . GLU A 1 80 ? 11.507 13.793 -11.247 1.00 88.12 80 GLU A CA 1
ATOM 653 C C . GLU A 1 80 ? 11.364 12.774 -10.099 1.00 88.12 80 GLU A C 1
ATOM 655 O O . GLU A 1 80 ? 10.425 12.840 -9.297 1.00 88.12 80 GLU A O 1
ATOM 660 N N . GLY A 1 81 ? 12.312 11.837 -9.993 1.00 84.75 81 GLY A N 1
ATOM 661 C CA . GLY A 1 81 ? 12.391 10.872 -8.899 1.00 84.75 81 GLY A CA 1
ATOM 662 C C . GLY A 1 81 ? 12.568 11.536 -7.531 1.00 84.75 81 GLY A C 1
ATOM 663 O O . GLY A 1 81 ? 11.847 11.192 -6.593 1.00 84.75 81 GLY A O 1
ATOM 664 N N . PHE A 1 82 ? 13.472 12.512 -7.419 1.00 84.69 82 PHE A N 1
ATOM 665 C CA . PHE A 1 82 ? 13.697 13.281 -6.194 1.00 84.69 82 PHE A CA 1
ATOM 666 C C . PHE A 1 82 ? 12.476 14.119 -5.819 1.00 84.69 82 PHE A C 1
ATOM 668 O O . PHE A 1 82 ? 12.054 14.074 -4.667 1.00 84.69 82 PHE A O 1
ATOM 675 N N . SER A 1 83 ? 11.836 14.774 -6.789 1.00 86.44 83 SER A N 1
ATOM 676 C CA . SER A 1 83 ? 10.600 15.536 -6.563 1.00 86.44 83 SER A CA 1
ATOM 677 C C . SER A 1 83 ? 9.472 14.650 -6.012 1.00 86.44 83 SER A C 1
ATOM 679 O O . SER A 1 83 ? 8.771 15.017 -5.069 1.00 86.44 83 SER A O 1
ATOM 681 N N . LYS A 1 84 ? 9.307 13.431 -6.549 1.00 84.94 84 LYS A N 1
ATOM 682 C CA . LYS A 1 84 ? 8.330 12.453 -6.027 1.00 84.94 84 LYS A CA 1
ATOM 683 C C . LYS A 1 84 ? 8.685 11.960 -4.627 1.00 84.94 84 LYS A C 1
ATOM 685 O O . LYS A 1 84 ? 7.781 11.732 -3.819 1.00 84.94 84 LYS A O 1
ATOM 690 N N . LEU A 1 85 ? 9.972 11.771 -4.343 1.00 78.06 85 LEU A N 1
ATOM 691 C CA . LEU A 1 85 ? 10.447 11.392 -3.013 1.00 78.06 85 LEU A CA 1
ATOM 692 C C . LEU A 1 85 ? 10.206 12.502 -1.991 1.00 78.06 85 LEU A C 1
ATOM 694 O O . LEU A 1 85 ? 9.766 12.194 -0.891 1.00 78.06 85 LEU A O 1
ATOM 698 N N . GLU A 1 86 ? 10.412 13.766 -2.352 1.00 87.31 86 GLU A N 1
ATOM 699 C CA . GLU A 1 86 ? 10.145 14.917 -1.482 1.00 87.31 86 GLU A CA 1
ATOM 700 C C . GLU A 1 86 ? 8.655 15.023 -1.126 1.00 87.31 86 GLU A C 1
ATOM 702 O O . GLU A 1 86 ? 8.308 15.114 0.050 1.00 87.31 86 GLU A O 1
ATOM 707 N N . ILE A 1 87 ? 7.764 14.882 -2.117 1.00 85.69 87 ILE A N 1
ATOM 708 C CA . ILE A 1 87 ? 6.306 14.823 -1.895 1.00 85.69 87 ILE A CA 1
ATOM 709 C C . ILE A 1 87 ? 5.923 13.631 -1.006 1.00 85.69 87 ILE A C 1
ATOM 711 O O . ILE A 1 87 ? 5.023 13.715 -0.171 1.00 85.69 87 ILE A O 1
ATOM 715 N N . SER A 1 88 ? 6.584 12.488 -1.189 1.00 82.25 88 SER A N 1
ATOM 716 C CA . SER A 1 88 ? 6.335 11.311 -0.353 1.00 82.25 88 SER A CA 1
ATOM 717 C C . SER A 1 88 ? 6.850 11.519 1.073 1.00 82.25 88 SER A C 1
ATOM 719 O O . SER A 1 88 ? 6.204 11.076 2.017 1.00 82.25 88 SER A O 1
ATOM 721 N N . GLY A 1 89 ? 7.978 12.213 1.231 1.00 87.62 89 GLY A N 1
ATOM 722 C CA . GLY A 1 89 ? 8.565 12.574 2.517 1.00 87.62 89 GLY A CA 1
ATOM 723 C C . GLY A 1 89 ? 7.651 13.488 3.324 1.00 87.62 89 GLY A C 1
ATOM 724 O O . GLY A 1 89 ? 7.327 13.152 4.461 1.00 87.62 89 GLY A O 1
ATOM 725 N N . SER A 1 90 ? 7.146 14.565 2.715 1.00 87.38 90 SER A N 1
ATOM 726 C CA . SER A 1 90 ? 6.205 15.478 3.380 1.00 87.38 90 SER A CA 1
ATOM 727 C C . SER A 1 90 ? 4.897 14.787 3.768 1.00 87.38 90 SER A C 1
ATOM 729 O O . SER A 1 90 ? 4.378 15.002 4.859 1.00 87.38 90 SER A O 1
ATOM 731 N N . ARG A 1 91 ? 4.396 13.870 2.931 1.00 85.44 91 ARG A N 1
ATOM 732 C CA . ARG A 1 91 ? 3.217 13.059 3.267 1.00 85.44 91 ARG A CA 1
ATOM 733 C C . ARG A 1 91 ? 3.466 12.097 4.434 1.00 85.44 91 ARG A C 1
ATOM 735 O O . ARG A 1 91 ? 2.557 11.842 5.218 1.00 85.44 91 ARG A O 1
ATOM 742 N N . ILE A 1 92 ? 4.662 11.519 4.537 1.00 84.12 92 ILE A N 1
ATOM 743 C CA . ILE A 1 92 ? 5.028 10.656 5.671 1.00 84.12 92 ILE A CA 1
ATOM 744 C C . ILE A 1 92 ? 5.119 11.480 6.958 1.00 84.12 92 ILE A C 1
ATOM 746 O O . ILE A 1 92 ? 4.662 11.013 8.000 1.00 84.12 92 ILE A O 1
ATOM 750 N N . GLU A 1 93 ? 5.672 12.689 6.887 1.00 91.69 93 GLU A N 1
ATOM 751 C CA . GLU A 1 93 ? 5.728 13.624 8.014 1.00 91.69 93 GLU A CA 1
ATOM 752 C C . GLU A 1 93 ? 4.316 13.983 8.501 1.00 91.69 93 GLU A C 1
ATOM 754 O O . GLU A 1 93 ? 4.012 13.766 9.671 1.00 91.69 93 GLU A O 1
ATOM 759 N N . GLU A 1 94 ? 3.409 14.357 7.591 1.00 91.06 94 GLU A N 1
ATOM 760 C CA . GLU A 1 94 ? 1.998 14.644 7.901 1.00 91.06 94 GLU A CA 1
ATOM 761 C C . GLU A 1 94 ? 1.292 13.457 8.583 1.00 91.06 94 GLU A C 1
ATOM 763 O O . GLU A 1 94 ? 0.641 13.615 9.616 1.00 91.06 94 GLU A O 1
ATOM 768 N N . ILE A 1 95 ? 1.450 12.241 8.044 1.00 88.12 95 ILE A N 1
ATOM 769 C CA . ILE A 1 95 ? 0.870 11.028 8.645 1.00 88.12 95 ILE A CA 1
ATOM 770 C C . ILE A 1 95 ? 1.463 10.774 10.037 1.00 88.12 95 ILE A C 1
ATOM 772 O O . ILE A 1 95 ? 0.755 10.333 10.941 1.00 88.12 95 ILE A O 1
ATOM 776 N N . THR A 1 96 ? 2.756 11.034 10.221 1.00 88.25 96 THR A N 1
ATOM 777 C CA . THR A 1 96 ? 3.428 10.839 11.511 1.00 88.25 96 THR A CA 1
ATOM 778 C C . THR A 1 96 ? 2.899 11.820 12.558 1.00 88.25 96 THR A C 1
ATOM 780 O O . THR A 1 96 ? 2.623 11.406 13.686 1.00 88.25 96 THR A O 1
ATOM 783 N N . GLU A 1 97 ? 2.684 13.082 12.184 1.00 92.75 97 GLU A N 1
ATOM 784 C CA . GLU A 1 97 ? 2.076 14.095 13.053 1.00 92.75 97 GLU A CA 1
ATOM 785 C C . GLU A 1 97 ? 0.628 13.740 13.432 1.00 92.75 97 GLU A C 1
ATOM 787 O O . GLU A 1 97 ? 0.264 13.819 14.610 1.00 92.75 97 GLU A O 1
ATOM 792 N N . ASP A 1 98 ? -0.186 13.275 12.478 1.00 91.44 98 ASP A N 1
ATOM 793 C CA . ASP A 1 98 ? -1.573 12.852 12.732 1.00 91.44 98 ASP A CA 1
ATOM 794 C C . ASP A 1 98 ? -1.647 11.626 13.659 1.00 91.44 98 ASP A C 1
ATOM 796 O O . ASP A 1 98 ? -2.454 11.577 14.598 1.00 91.44 98 ASP A O 1
ATOM 800 N N . ILE A 1 99 ? -0.750 10.651 13.463 1.00 86.06 99 ILE A N 1
ATOM 801 C CA . ILE A 1 99 ? -0.616 9.498 14.363 1.00 86.06 99 ILE A CA 1
ATOM 802 C C . ILE A 1 99 ? -0.234 9.972 15.764 1.00 86.06 99 ILE A C 1
ATOM 804 O O . ILE A 1 99 ? -0.858 9.547 16.739 1.00 86.06 99 ILE A O 1
ATOM 808 N N . GLN A 1 100 ? 0.751 10.862 15.889 1.00 92.44 100 GLN A N 1
ATOM 809 C CA . GLN A 1 100 ? 1.179 11.379 17.185 1.00 92.44 100 GLN A CA 1
ATOM 810 C C . GLN A 1 100 ? 0.037 12.120 17.895 1.00 92.44 100 GLN A C 1
ATOM 812 O O . GLN A 1 100 ? -0.204 11.889 19.082 1.00 92.44 100 GLN A O 1
ATOM 817 N N . GLN A 1 101 ? -0.729 12.940 17.172 1.00 93.25 101 GLN A N 1
ATOM 818 C CA . GLN A 1 101 ? -1.898 13.620 17.726 1.00 93.25 101 GLN A CA 1
ATOM 819 C C . GLN A 1 101 ? -2.988 12.630 18.160 1.00 93.25 101 GLN A C 1
ATOM 821 O O . GLN A 1 101 ? -3.604 12.798 19.217 1.00 93.25 101 GLN A O 1
ATOM 826 N N . SER A 1 102 ? -3.226 11.587 17.368 1.00 88.25 102 SER A N 1
ATOM 827 C CA . SER A 1 102 ? -4.195 10.538 17.688 1.00 88.25 102 SER A CA 1
ATOM 828 C C . SER A 1 102 ? -3.796 9.753 18.937 1.00 88.25 102 SER A C 1
ATOM 830 O O . SER A 1 102 ? -4.648 9.496 19.787 1.00 88.25 102 SER A O 1
ATOM 832 N N . VAL A 1 103 ? -2.508 9.437 19.102 1.00 90.62 103 VAL A N 1
ATOM 833 C CA . VAL A 1 103 ? -1.978 8.775 20.304 1.00 90.62 103 VAL A CA 1
ATOM 834 C C . VAL A 1 103 ? -2.213 9.628 21.551 1.00 90.62 103 VAL A C 1
ATOM 836 O O . VAL A 1 103 ? -2.733 9.106 22.536 1.00 90.62 103 VAL A O 1
ATOM 839 N N . VAL A 1 104 ? -1.944 10.937 21.494 1.00 92.00 104 VAL A N 1
ATOM 840 C CA . VAL A 1 104 ? -2.211 11.856 22.618 1.00 92.00 104 VAL A CA 1
ATOM 841 C C . VAL A 1 104 ? -3.699 11.867 22.987 1.00 92.00 104 VAL A C 1
ATOM 843 O O . VAL A 1 104 ? -4.055 11.767 24.160 1.00 92.00 104 VAL A O 1
ATOM 846 N N . ARG A 1 105 ? -4.599 11.914 21.994 1.00 88.94 105 ARG A N 1
ATOM 847 C CA . ARG A 1 105 ? -6.054 11.861 22.244 1.00 88.94 105 ARG A CA 1
ATOM 848 C C . ARG A 1 105 ? -6.487 10.541 22.884 1.00 88.94 105 ARG A C 1
ATOM 850 O O . ARG A 1 105 ? -7.377 10.539 23.737 1.00 88.94 105 ARG A O 1
ATOM 857 N N . ILE A 1 106 ? -5.884 9.426 22.471 1.00 87.06 106 ILE A N 1
ATOM 858 C CA . ILE A 1 106 ? -6.153 8.110 23.059 1.00 87.06 106 ILE A CA 1
ATOM 859 C C . ILE A 1 106 ? -5.688 8.091 24.515 1.00 87.06 106 ILE A C 1
ATOM 861 O O . ILE A 1 106 ? -6.469 7.693 25.377 1.00 87.06 106 ILE A O 1
ATOM 865 N N . GLU A 1 107 ? -4.482 8.573 24.806 1.00 91.69 107 GLU A N 1
ATOM 866 C CA . GLU A 1 107 ? -3.946 8.643 26.168 1.00 91.69 107 GLU A CA 1
ATOM 867 C C . GLU A 1 107 ? -4.856 9.463 27.096 1.00 91.69 107 GLU A C 1
ATOM 869 O O . GLU A 1 107 ? -5.275 8.975 28.148 1.00 91.69 107 GLU A O 1
ATOM 874 N N . GLU A 1 108 ? -5.287 10.653 26.664 1.00 91.56 108 GLU A N 1
ATOM 875 C CA . GLU A 1 108 ? -6.252 11.466 27.415 1.00 91.56 108 GLU A CA 1
ATOM 876 C C . GLU A 1 108 ? -7.583 10.737 27.654 1.00 91.56 108 GLU A C 1
ATOM 878 O O . GLU A 1 108 ? -8.197 10.870 28.719 1.00 91.56 108 GLU A O 1
ATOM 883 N N . SER A 1 109 ? -8.060 9.976 26.664 1.00 86.88 109 SER A N 1
ATOM 884 C CA . SER A 1 109 ? -9.302 9.210 26.787 1.00 86.88 109 SER A CA 1
ATOM 885 C C . SER A 1 109 ? -9.172 8.056 27.783 1.00 86.88 109 SER A C 1
ATOM 887 O O . SER A 1 109 ? -10.095 7.831 28.568 1.00 86.88 109 SER A O 1
ATOM 889 N N . VAL A 1 110 ? -8.019 7.382 27.807 1.00 87.88 110 VAL A N 1
ATOM 890 C CA . VAL A 1 110 ? -7.715 6.293 28.743 1.00 87.88 110 VAL A CA 1
ATOM 891 C C . VAL A 1 110 ? -7.641 6.835 30.167 1.00 87.88 110 VAL A C 1
ATOM 893 O O . VAL A 1 110 ? -8.294 6.283 31.048 1.00 87.88 110 VAL A O 1
ATOM 896 N N . ILE A 1 111 ? -6.965 7.969 30.384 1.00 89.12 111 ILE A N 1
ATOM 897 C CA . ILE A 1 111 ? -6.910 8.632 31.699 1.00 89.12 111 ILE A CA 1
ATOM 898 C C . ILE A 1 111 ? -8.323 8.996 32.186 1.00 89.12 111 ILE A C 1
ATOM 900 O O . ILE A 1 111 ? -8.679 8.766 33.346 1.00 89.12 111 ILE A O 1
ATOM 904 N N . LYS A 1 112 ? -9.178 9.527 31.299 1.00 86.44 112 LYS A N 1
ATOM 905 C CA . LYS A 1 112 ? -10.580 9.827 31.641 1.00 86.44 112 LYS A CA 1
ATOM 906 C C . LYS A 1 112 ? -11.353 8.561 32.010 1.00 86.44 112 LYS A C 1
ATOM 908 O O . LYS A 1 112 ? -12.063 8.568 33.016 1.00 86.44 112 LYS A O 1
ATOM 913 N N . GLN A 1 113 ? -11.206 7.483 31.243 1.00 80.00 113 GLN A N 1
ATOM 914 C CA . GLN A 1 113 ? -11.853 6.201 31.534 1.00 80.00 113 GLN A CA 1
ATOM 915 C C . GLN A 1 113 ? -11.381 5.607 32.864 1.00 80.00 113 GLN A C 1
ATOM 917 O O . GLN A 1 113 ? -12.217 5.169 33.651 1.00 80.00 113 GLN A O 1
ATOM 922 N N . GLU A 1 114 ? -10.083 5.657 33.161 1.00 86.06 114 GLU A N 1
ATOM 923 C CA . GLU A 1 114 ? -9.527 5.213 34.441 1.00 86.06 114 GLU A CA 1
ATOM 924 C C . GLU A 1 114 ? -10.144 5.989 35.611 1.00 86.06 114 GLU A C 1
ATOM 926 O O . GLU A 1 114 ? -10.629 5.386 36.570 1.00 86.06 114 GLU A O 1
ATOM 931 N N . SER A 1 115 ? -10.231 7.319 35.497 1.00 81.81 115 SER A N 1
ATOM 932 C CA . SER A 1 115 ? -10.859 8.155 36.528 1.00 81.81 115 SER A CA 1
ATOM 933 C C . SER A 1 115 ? -12.345 7.823 36.730 1.00 81.81 115 SER A C 1
ATOM 935 O O . SER A 1 115 ? -12.839 7.789 37.861 1.00 81.81 115 SER A O 1
ATOM 937 N N . MET A 1 116 ? -13.058 7.502 35.645 1.00 79.19 116 MET A N 1
ATOM 938 C CA . MET A 1 116 ? -14.463 7.106 35.693 1.00 79.19 116 MET A CA 1
ATOM 939 C C . MET A 1 116 ? -14.625 5.730 36.350 1.00 79.19 116 MET A C 1
ATOM 941 O O . MET A 1 116 ? -15.486 5.572 37.217 1.00 79.19 116 MET A O 1
ATOM 945 N N . ILE A 1 117 ? -13.769 4.762 36.014 1.00 79.44 117 ILE A N 1
ATOM 946 C CA . ILE A 1 117 ? -13.739 3.431 36.639 1.00 79.44 117 ILE A CA 1
ATOM 947 C C . ILE A 1 117 ? -13.424 3.544 38.133 1.00 79.44 117 ILE A C 1
ATOM 949 O O . ILE A 1 117 ? -14.106 2.922 38.947 1.00 79.44 117 ILE A O 1
ATOM 953 N N . ALA A 1 118 ? -12.462 4.384 38.519 1.00 79.94 118 ALA A N 1
ATOM 954 C CA . ALA A 1 118 ? -12.159 4.645 39.922 1.00 79.94 118 ALA A CA 1
ATOM 955 C C . ALA A 1 118 ? -13.372 5.244 40.661 1.00 79.94 118 ALA A C 1
ATOM 957 O O . ALA A 1 118 ? -13.706 4.816 41.767 1.00 79.94 118 ALA A O 1
ATOM 958 N N . SER A 1 119 ? -14.097 6.178 40.031 1.00 76.56 119 SER A N 1
ATOM 959 C CA . SER A 1 119 ? -15.316 6.771 40.604 1.00 76.56 119 SER A CA 1
ATOM 960 C C . SER A 1 119 ? -16.466 5.759 40.758 1.00 76.56 119 SER A C 1
ATOM 962 O O . SER A 1 119 ? -17.197 5.777 41.756 1.00 76.56 119 SER A O 1
ATOM 964 N N . LEU A 1 120 ? -16.591 4.819 39.817 1.00 71.38 120 LEU A N 1
ATOM 965 C CA . LEU A 1 120 ? -17.509 3.681 39.894 1.00 71.38 120 LEU A CA 1
ATOM 966 C C . LEU A 1 120 ? -17.113 2.735 41.033 1.00 71.38 120 LEU A C 1
ATOM 968 O O . LEU A 1 120 ? -17.960 2.350 41.838 1.00 71.38 120 LEU A O 1
ATOM 972 N N . GLY A 1 121 ? -15.820 2.443 41.175 1.00 75.25 121 GLY A N 1
ATOM 973 C CA . GLY A 1 121 ? -15.283 1.638 42.272 1.00 75.25 121 GLY A CA 1
ATOM 974 C C . GLY A 1 121 ? -15.590 2.216 43.658 1.00 75.25 121 GLY A C 1
ATOM 975 O O . GLY A 1 121 ? -15.826 1.460 44.596 1.00 75.25 121 GLY A O 1
ATOM 976 N N . LEU A 1 122 ? -15.669 3.544 43.792 1.00 74.38 122 LEU A N 1
ATOM 977 C CA . LEU A 1 122 ? -16.026 4.213 45.051 1.00 74.38 122 LEU A CA 1
ATOM 978 C C . LEU A 1 122 ? -17.540 4.295 45.313 1.00 74.38 122 LEU A C 1
ATOM 980 O O . LEU A 1 122 ? -17.957 4.479 46.461 1.00 74.38 122 LEU A O 1
ATOM 984 N N . SER A 1 123 ? -18.373 4.187 44.276 1.00 76.69 123 SER A N 1
ATOM 985 C CA . SER A 1 123 ? -19.834 4.305 44.387 1.00 76.69 123 SER A CA 1
ATOM 986 C C . SER A 1 123 ? -20.541 2.952 44.490 1.00 76.69 123 SER A C 1
ATOM 988 O O . SER A 1 123 ? -21.519 2.850 45.230 1.00 76.69 123 SER A O 1
ATOM 990 N N . ILE A 1 124 ? -20.018 1.895 43.861 1.00 76.12 124 ILE A N 1
ATOM 991 C CA . ILE A 1 124 ? -20.575 0.534 43.943 1.00 76.12 124 ILE A CA 1
ATOM 992 C C . ILE A 1 124 ? -20.692 0.038 45.395 1.00 76.12 124 ILE A C 1
ATOM 994 O O . ILE A 1 124 ? -21.781 -0.392 45.768 1.00 76.12 124 ILE A O 1
ATOM 998 N N . PRO A 1 125 ? -19.669 0.148 46.267 1.00 78.94 125 PRO A N 1
ATOM 999 C CA . PRO A 1 125 ? -19.795 -0.287 47.657 1.00 78.94 125 PRO A CA 1
ATOM 1000 C C . PRO A 1 125 ? -20.886 0.471 48.418 1.00 78.94 125 PRO A C 1
ATOM 1002 O O . PRO A 1 125 ? -21.576 -0.116 49.244 1.00 78.94 125 PRO A O 1
ATOM 1005 N N . LYS A 1 126 ? -21.086 1.762 48.111 1.00 78.31 126 LYS A N 1
ATOM 1006 C CA . LYS A 1 126 ? -22.146 2.578 48.720 1.00 78.31 126 LYS A CA 1
ATOM 1007 C C . LYS A 1 126 ? -23.532 2.130 48.263 1.00 78.31 126 LYS A C 1
ATOM 1009 O O . LYS A 1 126 ? -24.436 2.059 49.087 1.00 78.31 126 LYS A O 1
ATOM 1014 N N . LEU A 1 127 ? -23.687 1.798 46.980 1.00 75.19 127 LEU A N 1
ATOM 1015 C CA . LEU A 1 127 ? -24.935 1.259 46.434 1.00 75.19 127 LEU A CA 1
ATOM 1016 C C . LEU A 1 127 ? -25.243 -0.130 47.000 1.00 75.19 127 LEU A C 1
ATOM 1018 O O . LEU A 1 127 ? -26.371 -0.372 47.416 1.00 75.19 127 LEU A O 1
ATOM 1022 N N . ILE A 1 128 ? -24.242 -1.012 47.082 1.00 78.00 128 ILE A N 1
ATOM 1023 C CA . ILE A 1 128 ? -24.375 -2.334 47.713 1.00 78.00 128 ILE A CA 1
ATOM 1024 C C . ILE A 1 128 ? -24.782 -2.168 49.179 1.00 78.00 128 ILE A C 1
ATOM 1026 O O . ILE A 1 128 ? -25.717 -2.821 49.628 1.00 78.00 128 ILE A O 1
ATOM 1030 N N . TYR A 1 129 ? -24.128 -1.270 49.917 1.00 79.56 129 TYR A N 1
ATOM 1031 C CA . TYR A 1 129 ? -24.450 -1.024 51.320 1.00 79.56 129 TYR A CA 1
ATOM 1032 C C . TYR A 1 129 ? -25.873 -0.478 51.506 1.00 79.56 129 TYR A C 1
ATOM 1034 O O . TYR A 1 129 ? -26.610 -0.980 52.351 1.00 79.56 129 TYR A O 1
ATOM 1042 N N . ALA A 1 130 ? -26.286 0.501 50.694 1.00 78.06 130 ALA A N 1
ATOM 1043 C CA . ALA A 1 130 ? -27.644 1.045 50.726 1.00 78.06 130 ALA A CA 1
ATOM 1044 C C . ALA A 1 130 ? -28.696 -0.026 50.394 1.00 78.06 130 ALA A C 1
ATOM 1046 O O . ALA A 1 130 ? -29.684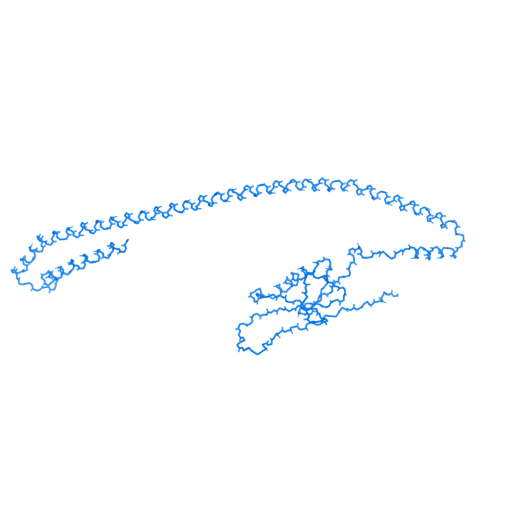 -0.157 51.109 1.00 78.06 130 ALA A O 1
ATOM 1047 N N . PHE A 1 131 ? -28.445 -0.851 49.372 1.00 78.56 131 PHE A N 1
ATOM 1048 C CA . PHE A 1 131 ? -29.323 -1.963 49.009 1.00 78.56 131 PHE A CA 1
ATOM 1049 C C . PHE A 1 131 ? -29.441 -2.995 50.136 1.00 78.56 131 PHE A C 1
ATOM 1051 O O . PHE A 1 131 ? -30.543 -3.419 50.473 1.00 78.56 131 PHE A O 1
ATOM 1058 N N . VAL A 1 132 ? -28.319 -3.379 50.754 1.00 82.12 132 VAL A N 1
ATOM 1059 C CA . VAL A 1 132 ? -28.320 -4.304 51.896 1.00 82.12 132 VAL A CA 1
ATOM 1060 C C . VAL A 1 132 ? -29.118 -3.721 53.061 1.00 82.12 132 VAL A C 1
ATOM 1062 O O . VAL A 1 132 ? -29.890 -4.454 53.674 1.00 82.12 132 VAL A O 1
ATOM 1065 N N . GLN A 1 133 ? -28.990 -2.422 53.350 1.00 80.38 133 GLN A N 1
ATOM 1066 C CA . GLN A 1 133 ? -29.790 -1.782 54.396 1.00 80.38 133 GLN A CA 1
ATOM 1067 C C . GLN A 1 133 ? -31.290 -1.795 54.084 1.00 80.38 133 GLN A C 1
ATOM 1069 O O . GLN A 1 133 ? -32.077 -2.169 54.954 1.00 80.38 133 GLN A O 1
ATOM 1074 N N . ASP A 1 134 ? -31.687 -1.464 52.857 1.00 78.81 134 ASP A N 1
ATOM 1075 C CA . ASP A 1 134 ? -33.095 -1.464 52.447 1.00 78.81 134 ASP A CA 1
ATOM 1076 C C . ASP A 1 134 ? -33.712 -2.868 52.476 1.00 78.81 134 ASP A C 1
ATOM 1078 O O . ASP A 1 134 ? -34.842 -3.050 52.945 1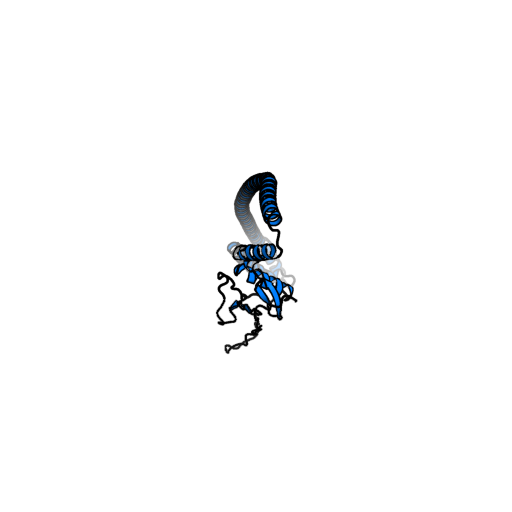.00 78.81 134 ASP A O 1
ATOM 1082 N N . VAL A 1 135 ? -32.967 -3.884 52.025 1.00 78.88 135 VAL A N 1
ATOM 1083 C CA . VAL A 1 135 ? -33.401 -5.286 52.095 1.00 78.88 135 VAL A CA 1
ATOM 1084 C C . VAL A 1 135 ? -33.538 -5.727 53.545 1.00 78.88 135 VAL A C 1
ATOM 1086 O O . VAL A 1 135 ? -34.547 -6.336 53.894 1.00 78.88 135 VAL A O 1
ATOM 1089 N N . ASN A 1 136 ? -32.572 -5.394 54.403 1.00 81.19 136 ASN A N 1
ATOM 1090 C CA . ASN A 1 136 ? -32.612 -5.798 55.804 1.00 81.19 136 ASN A CA 1
ATOM 1091 C C . ASN A 1 136 ? -33.787 -5.139 56.548 1.00 81.19 136 ASN A C 1
ATOM 1093 O O . ASN A 1 136 ? -34.527 -5.819 57.254 1.00 81.19 136 ASN A O 1
ATOM 1097 N N . ALA A 1 137 ? -34.040 -3.848 56.306 1.00 79.75 137 ALA A N 1
ATOM 1098 C CA . ALA A 1 137 ? -35.197 -3.139 56.856 1.00 79.75 137 ALA A CA 1
ATOM 1099 C C . ALA A 1 137 ? -36.534 -3.707 56.342 1.00 79.75 137 ALA A C 1
ATOM 1101 O O . ALA A 1 137 ? -37.517 -3.805 57.082 1.00 79.75 137 ALA A O 1
ATOM 1102 N N . SER A 1 138 ? -36.582 -4.108 55.070 1.00 78.06 138 SER A N 1
ATOM 1103 C CA . SER A 1 138 ? -37.753 -4.774 54.488 1.00 78.06 138 SER A CA 1
ATOM 1104 C C . SER A 1 138 ? -37.972 -6.160 55.097 1.00 78.06 138 SER A C 1
ATOM 1106 O O . SER A 1 138 ? -39.110 -6.543 55.372 1.00 78.06 138 SER A O 1
ATOM 1108 N N . TRP A 1 139 ? -36.890 -6.890 55.371 1.00 76.25 139 TRP A N 1
ATOM 1109 C CA . TRP A 1 139 ? -36.931 -8.202 56.006 1.00 76.25 139 TRP A CA 1
ATOM 1110 C C . TRP A 1 139 ? -37.365 -8.134 57.473 1.00 76.25 139 TRP A C 1
ATOM 1112 O O . TRP A 1 139 ? -38.173 -8.954 57.912 1.00 76.25 139 TRP A O 1
ATOM 1122 N N . GLU A 1 140 ? -36.916 -7.123 58.219 1.00 80.44 140 GLU A N 1
ATOM 1123 C CA . GLU A 1 140 ? -37.403 -6.839 59.576 1.00 80.44 140 GLU A CA 1
ATOM 1124 C C . GLU A 1 140 ? -38.907 -6.549 59.597 1.00 80.44 140 GLU A C 1
ATOM 1126 O O . GLU A 1 140 ? -39.633 -7.069 60.444 1.00 80.44 140 GLU A O 1
ATOM 1131 N N . LYS A 1 141 ? -39.420 -5.774 58.634 1.00 77.19 141 LYS A N 1
ATOM 1132 C CA . LYS A 1 141 ? -40.869 -5.540 58.515 1.00 77.19 141 LYS A CA 1
ATOM 1133 C C . LYS A 1 141 ? -41.634 -6.825 58.213 1.00 77.19 141 LYS A C 1
ATOM 1135 O O . LYS A 1 141 ? -42.695 -7.053 58.792 1.00 77.19 141 LYS A O 1
ATOM 1140 N N . LEU A 1 142 ? -41.095 -7.665 57.331 1.00 72.94 142 LEU A N 1
ATOM 1141 C CA . LEU A 1 142 ? -41.719 -8.930 56.948 1.00 72.94 142 LEU A CA 1
ATOM 1142 C C . LEU A 1 142 ? -41.728 -9.925 58.118 1.00 72.94 142 LEU A C 1
ATOM 1144 O O . LEU A 1 142 ? -42.749 -10.558 58.372 1.00 72.94 142 LEU A O 1
ATOM 1148 N N . THR A 1 143 ? -40.644 -10.002 58.890 1.00 76.06 143 THR A N 1
ATOM 1149 C CA . THR A 1 143 ? -40.582 -10.816 60.116 1.00 76.06 143 THR A CA 1
ATOM 1150 C C . THR A 1 143 ? -41.493 -10.281 61.218 1.00 76.06 143 THR A C 1
ATOM 1152 O O . THR A 1 143 ? -42.173 -11.070 61.868 1.00 76.06 143 THR A O 1
ATOM 1155 N N . GLN A 1 144 ? -41.603 -8.961 61.398 1.00 78.62 144 GLN A N 1
ATOM 1156 C CA . GLN A 1 144 ? -42.587 -8.370 62.317 1.00 78.62 144 GLN A CA 1
ATOM 1157 C C . GLN A 1 144 ? -44.033 -8.657 61.895 1.00 78.62 144 GLN A C 1
ATOM 1159 O O . GLN A 1 144 ? -44.883 -8.883 62.757 1.00 78.62 144 GLN A O 1
ATOM 1164 N N . MET A 1 145 ? -44.320 -8.667 60.590 1.00 69.12 145 MET A N 1
ATOM 1165 C CA . MET A 1 145 ? -45.613 -9.109 60.069 1.00 69.12 145 MET A CA 1
ATOM 1166 C C . MET A 1 145 ? -45.849 -10.594 60.346 1.00 69.12 145 MET A C 1
ATOM 1168 O O . MET A 1 145 ? -46.917 -10.932 60.844 1.00 69.12 145 MET A O 1
ATOM 1172 N N . LEU A 1 146 ? -44.865 -11.462 60.089 1.00 64.44 146 LEU A N 1
ATOM 1173 C CA . LEU A 1 146 ? -44.991 -12.904 60.320 1.00 64.44 146 LEU A CA 1
ATOM 1174 C C . LEU A 1 146 ? -45.186 -13.246 61.803 1.00 64.44 146 LEU A C 1
ATOM 1176 O O . LEU A 1 146 ? -46.011 -14.087 62.133 1.00 64.44 146 LEU A O 1
ATOM 1180 N N . ASN A 1 147 ? -44.483 -12.558 62.704 1.00 71.38 147 ASN A N 1
ATOM 1181 C CA . ASN A 1 147 ? -44.591 -12.779 64.150 1.00 71.38 147 ASN A CA 1
ATOM 1182 C C . ASN A 1 147 ? -45.933 -12.309 64.743 1.00 71.38 147 ASN A C 1
ATOM 1184 O O . ASN A 1 147 ? -46.221 -12.609 65.896 1.00 71.38 147 ASN A O 1
ATOM 1188 N N . ARG A 1 148 ? -46.746 -11.553 63.990 1.00 64.75 148 ARG A N 1
ATOM 1189 C CA . ARG A 1 148 ? -48.110 -11.154 64.385 1.00 64.75 148 ARG A CA 1
ATOM 1190 C C . ARG A 1 148 ? -49.187 -12.124 63.905 1.00 64.75 148 ARG A C 1
ATOM 1192 O O . ARG A 1 148 ? -50.368 -11.886 64.150 1.00 64.75 148 ARG A O 1
ATOM 1199 N N . VAL A 1 149 ? -48.794 -13.173 63.193 1.00 57.34 149 VAL A N 1
ATOM 1200 C CA . VAL A 1 149 ? -49.703 -14.112 62.555 1.00 57.34 149 VAL A CA 1
ATOM 1201 C C . VAL A 1 149 ? -49.684 -15.432 63.328 1.00 57.34 149 VAL A C 1
ATOM 1203 O O . VAL A 1 149 ? -48.808 -16.265 63.130 1.00 57.34 149 VAL A O 1
ATOM 1206 N N . ASP A 1 150 ? -50.677 -15.636 64.197 1.00 61.09 150 ASP A N 1
ATOM 1207 C CA . ASP A 1 150 ? -50.811 -16.843 65.038 1.00 61.09 150 ASP A CA 1
ATOM 1208 C C . ASP A 1 150 ? -51.458 -18.044 64.307 1.00 61.09 150 ASP A C 1
ATOM 1210 O O . ASP A 1 150 ? -51.654 -19.108 64.892 1.00 61.09 150 ASP A O 1
ATOM 1214 N N . SER A 1 151 ? -51.810 -17.902 63.023 1.00 65.00 151 SER A N 1
ATOM 1215 C CA . SER A 1 151 ? -52.534 -18.921 62.249 1.00 65.00 151 SER A CA 1
ATOM 1216 C C . SER A 1 151 ? -51.854 -19.238 60.916 1.00 65.00 151 SER A C 1
ATOM 1218 O O . SER A 1 151 ? -51.552 -18.353 60.113 1.00 65.00 151 SER A O 1
ATOM 1220 N N . THR A 1 152 ? -51.687 -20.530 60.632 1.00 63.09 152 THR A N 1
ATOM 1221 C CA . THR A 1 152 ? -51.175 -21.074 59.363 1.00 63.09 152 THR A CA 1
ATOM 1222 C C . THR A 1 152 ? -51.984 -20.632 58.137 1.00 63.09 152 THR A C 1
ATOM 1224 O O . THR A 1 152 ? -51.415 -20.514 57.051 1.00 63.09 152 THR A O 1
ATOM 1227 N N . GLU A 1 153 ? -53.276 -20.316 58.285 1.00 69.38 153 GLU A N 1
ATOM 1228 C CA . GLU A 1 153 ? -54.114 -19.803 57.187 1.00 69.38 153 GLU A CA 1
ATOM 1229 C C . GLU A 1 153 ? -53.732 -18.373 56.775 1.00 69.38 153 GLU A C 1
ATOM 1231 O O . GLU A 1 153 ? -53.750 -18.030 55.591 1.00 69.38 153 GLU A O 1
ATOM 1236 N N . GLN A 1 154 ? -53.322 -17.539 57.731 1.00 61.25 154 GLN A N 1
ATOM 1237 C CA . GLN A 1 154 ? -52.895 -16.163 57.467 1.00 61.25 154 GLN A CA 1
ATOM 1238 C C . GLN A 1 154 ? -51.498 -16.108 56.824 1.00 61.25 154 GLN A C 1
ATOM 1240 O O . GLN A 1 154 ? -51.254 -15.251 55.973 1.00 61.25 154 GLN A O 1
ATOM 1245 N N . ILE A 1 155 ? -50.608 -17.057 57.149 1.00 67.94 155 ILE A N 1
ATOM 1246 C CA . ILE A 1 155 ? -49.310 -17.220 56.466 1.00 67.94 155 ILE A CA 1
ATOM 1247 C C . ILE A 1 155 ? -49.532 -17.570 54.989 1.00 67.94 155 ILE A C 1
ATOM 1249 O O . ILE A 1 155 ? -48.886 -16.998 54.110 1.00 67.94 155 ILE A O 1
ATOM 1253 N N . TYR A 1 156 ? -50.483 -18.465 54.702 1.00 72.12 156 TYR A N 1
ATOM 1254 C CA . TYR A 1 156 ? -50.832 -18.830 53.329 1.00 72.12 156 TYR A CA 1
ATOM 1255 C C . TYR A 1 156 ? -51.426 -17.641 52.559 1.00 72.12 156 TYR A C 1
ATOM 1257 O O . TYR A 1 156 ? -51.023 -17.371 51.428 1.00 72.12 156 TYR A O 1
ATOM 1265 N N . ALA A 1 157 ? -52.314 -16.868 53.192 1.00 75.19 157 ALA A N 1
ATOM 1266 C CA . ALA A 1 157 ? -52.875 -15.653 52.601 1.00 75.19 157 ALA A CA 1
ATOM 1267 C C . ALA A 1 157 ? -51.801 -14.588 52.298 1.00 75.19 157 ALA A C 1
ATOM 1269 O O . ALA A 1 157 ? -51.847 -13.958 51.238 1.00 75.19 157 ALA A O 1
ATOM 1270 N N . MET A 1 158 ? -50.802 -14.421 53.175 1.00 69.38 158 MET A N 1
ATOM 1271 C CA . MET A 1 158 ? -49.659 -13.535 52.919 1.00 69.38 158 MET A CA 1
ATOM 1272 C C . MET A 1 158 ? -48.777 -14.032 51.772 1.00 69.38 158 MET A C 1
ATOM 1274 O O . MET A 1 158 ? -48.400 -13.233 50.921 1.00 69.38 158 MET A O 1
ATOM 1278 N N . LEU A 1 159 ? -48.474 -15.332 51.701 1.00 73.62 159 LEU A N 1
ATOM 1279 C CA . LEU A 1 159 ? -47.694 -15.910 50.598 1.00 73.62 159 LEU A CA 1
ATOM 1280 C C . LEU A 1 159 ? -48.380 -15.705 49.244 1.00 73.62 159 LEU A C 1
ATOM 1282 O O . LEU A 1 159 ? -47.724 -15.318 48.280 1.00 73.62 159 LEU A O 1
ATOM 1286 N N . VAL A 1 160 ? -49.701 -15.890 49.186 1.00 77.62 160 VAL A N 1
ATOM 1287 C CA . VAL A 1 160 ? -50.496 -15.631 47.978 1.00 77.62 160 VAL A CA 1
ATOM 1288 C C . VAL A 1 160 ? -50.501 -14.141 47.626 1.00 77.62 160 VAL A C 1
ATOM 1290 O O . VAL A 1 160 ? -50.363 -13.795 46.454 1.00 77.62 160 VAL A O 1
ATOM 1293 N N . GLN A 1 161 ? -50.592 -13.239 48.611 1.00 73.62 161 GLN A N 1
ATOM 1294 C CA . GLN A 1 161 ? -50.476 -11.799 48.358 1.00 73.62 161 GLN A CA 1
ATOM 1295 C C . GLN A 1 161 ? -49.089 -11.401 47.854 1.00 73.62 161 GLN A C 1
ATOM 1297 O O . GLN A 1 161 ? -49.010 -10.616 46.911 1.00 73.62 161 GLN A O 1
ATOM 1302 N N . ILE A 1 162 ? -48.010 -11.946 48.422 1.00 69.88 162 ILE A N 1
ATOM 1303 C CA . ILE A 1 162 ? -46.635 -11.716 47.955 1.00 69.88 162 ILE A CA 1
ATOM 1304 C C . ILE A 1 162 ? -46.486 -12.239 46.529 1.00 69.88 162 ILE A C 1
ATOM 1306 O O . ILE A 1 162 ? -45.994 -11.523 45.664 1.00 69.88 162 ILE A O 1
ATOM 1310 N N . GLN A 1 163 ? -46.985 -13.440 46.236 1.00 71.12 163 GLN A N 1
ATOM 1311 C CA . GLN A 1 163 ? -46.951 -14.000 44.887 1.00 71.12 163 GLN A CA 1
ATOM 1312 C C . GLN A 1 163 ? -47.745 -13.143 43.886 1.00 71.12 163 GLN A C 1
ATOM 1314 O O . GLN A 1 163 ? -47.295 -12.947 42.761 1.00 71.12 163 GLN A O 1
ATOM 1319 N N . ALA A 1 164 ? -48.880 -12.577 44.303 1.00 67.94 164 ALA A N 1
ATOM 1320 C CA . ALA A 1 164 ? -49.691 -11.677 43.483 1.00 67.94 164 ALA A CA 1
ATOM 1321 C C . ALA A 1 164 ? -49.081 -10.271 43.319 1.00 67.94 164 ALA A C 1
ATOM 1323 O O . ALA A 1 164 ? -49.369 -9.593 42.334 1.00 67.94 164 ALA A O 1
ATOM 1324 N N . SER A 1 165 ? -48.246 -9.827 44.263 1.00 60.44 165 SER A N 1
ATOM 1325 C CA . SER A 1 165 ? -47.557 -8.526 44.226 1.00 60.44 165 SER A CA 1
ATOM 1326 C C . SER A 1 165 ? -46.124 -8.604 43.694 1.00 60.44 165 SER A C 1
ATOM 1328 O O . SER A 1 165 ? -45.539 -7.574 43.359 1.00 60.44 165 SER A O 1
ATOM 1330 N N . THR A 1 166 ? -45.580 -9.811 43.514 1.00 55.38 166 THR A N 1
ATOM 1331 C CA . THR A 1 166 ? -44.350 -10.036 42.754 1.00 55.38 166 THR A CA 1
ATOM 1332 C C . THR A 1 166 ? -44.700 -9.904 41.277 1.00 55.38 166 THR A C 1
ATOM 1334 O O . THR A 1 166 ? -45.039 -10.878 40.608 1.00 55.38 166 THR A O 1
ATOM 1337 N N . SER A 1 167 ? -44.675 -8.675 40.760 1.00 53.38 167 SER A N 1
ATOM 1338 C CA . SER A 1 167 ? -44.784 -8.436 39.324 1.00 53.38 167 SER A CA 1
ATOM 1339 C C . SER A 1 167 ? -43.780 -9.342 38.616 1.00 53.38 167 SER A C 1
ATOM 1341 O O . SER A 1 167 ? -42.588 -9.267 38.928 1.00 53.38 167 SER A O 1
ATOM 1343 N N . THR A 1 168 ? -44.244 -10.196 37.695 1.00 55.78 168 THR A N 1
ATOM 1344 C CA . THR A 1 168 ? -43.363 -10.918 36.766 1.00 55.78 168 THR A CA 1
ATOM 1345 C C . THR A 1 168 ? -42.323 -9.922 36.274 1.00 55.78 168 THR A C 1
ATOM 1347 O O . THR A 1 168 ? -42.737 -8.906 35.705 1.00 55.78 168 THR A O 1
ATOM 1350 N N . PRO A 1 169 ? -41.024 -10.138 36.554 1.00 56.31 169 PRO A N 1
ATOM 1351 C CA . PRO A 1 169 ? -40.002 -9.160 36.226 1.00 56.31 169 PRO A CA 1
ATOM 1352 C C . PRO A 1 169 ? -40.145 -8.818 34.749 1.00 56.31 169 PRO A C 1
ATOM 1354 O O . PRO A 1 169 ? -40.264 -9.720 33.917 1.00 56.31 169 PRO A O 1
ATOM 1357 N N . ASP A 1 170 ? -40.241 -7.525 34.439 1.00 48.59 170 ASP A N 1
ATOM 1358 C CA . ASP A 1 170 ? -40.469 -7.071 33.074 1.00 48.59 170 ASP A CA 1
ATOM 1359 C C . ASP A 1 170 ? -39.225 -7.393 32.237 1.00 48.59 170 ASP A C 1
ATOM 1361 O O . ASP A 1 170 ? -38.258 -6.636 32.169 1.00 48.59 170 ASP A O 1
ATOM 1365 N N . THR A 1 171 ? -39.240 -8.575 31.626 1.00 56.34 171 THR A N 1
ATOM 1366 C CA . THR A 1 171 ? -38.143 -9.111 30.814 1.00 56.34 171 THR A CA 1
ATOM 1367 C C . THR A 1 171 ? -37.953 -8.347 29.508 1.00 56.34 171 THR A C 1
ATOM 1369 O O . THR A 1 171 ? -36.994 -8.601 28.785 1.00 56.34 171 THR A O 1
ATOM 1372 N N . ARG A 1 172 ? -38.812 -7.361 29.207 1.00 51.56 172 ARG A N 1
ATOM 1373 C CA . ARG A 1 172 ? -38.641 -6.475 28.047 1.00 51.56 172 ARG A CA 1
ATOM 1374 C C . ARG A 1 172 ? -37.363 -5.634 28.125 1.00 51.56 172 ARG A C 1
ATOM 1376 O O . ARG A 1 172 ? -36.903 -5.178 27.084 1.00 51.56 172 ARG A O 1
ATOM 1383 N N . TRP A 1 173 ? -36.785 -5.471 29.318 1.00 46.81 173 TRP A N 1
ATOM 1384 C CA . TRP A 1 173 ? -35.585 -4.658 29.560 1.00 46.81 173 TRP A CA 1
ATOM 1385 C C . TRP A 1 173 ? -34.417 -5.432 30.179 1.00 46.81 173 TRP A C 1
ATOM 1387 O O . TRP A 1 173 ? -33.415 -4.826 30.555 1.00 46.81 173 TRP A O 1
ATOM 1397 N N . THR A 1 174 ? -34.524 -6.755 30.307 1.00 54.94 174 THR A N 1
ATOM 1398 C CA . THR A 1 174 ? -33.422 -7.583 30.805 1.00 54.94 174 THR A CA 1
ATOM 1399 C C . THR A 1 174 ? -32.694 -8.243 29.635 1.00 54.94 174 THR A C 1
ATOM 1401 O O . THR A 1 174 ? -33.313 -8.628 28.646 1.00 54.94 174 THR A O 1
ATOM 1404 N N . PHE A 1 175 ? -31.373 -8.410 29.760 1.00 53.19 175 PHE A N 1
ATOM 1405 C CA . PHE A 1 175 ? -30.474 -9.093 28.806 1.00 53.19 175 PHE A CA 1
ATOM 1406 C C . PHE A 1 175 ? -30.798 -10.592 28.583 1.00 53.19 175 PHE A C 1
ATOM 1408 O O . PHE A 1 175 ? -29.972 -11.361 28.105 1.00 53.19 175 PHE A O 1
ATOM 1415 N N . PHE A 1 176 ? -31.989 -11.044 28.976 1.00 54.22 176 PHE A N 1
ATOM 1416 C CA . PHE A 1 176 ? -32.464 -12.418 28.859 1.00 54.22 176 PHE A CA 1
ATOM 1417 C C . PHE A 1 176 ? -33.458 -12.550 27.702 1.00 54.22 176 PHE A C 1
ATOM 1419 O O . PHE A 1 176 ? -34.521 -13.159 27.844 1.00 54.22 176 PHE A O 1
ATOM 1426 N N . GLN A 1 177 ? -33.135 -11.975 26.541 1.00 61.66 177 GLN A N 1
ATOM 1427 C CA . GLN A 1 177 ? -33.891 -12.283 25.335 1.00 61.66 177 GLN A CA 1
ATOM 1428 C C . GLN A 1 177 ? -33.556 -13.706 24.877 1.00 61.66 177 GLN A C 1
ATOM 1430 O O . GLN A 1 177 ? -32.402 -14.131 24.851 1.00 61.66 177 GLN A O 1
ATOM 1435 N N . GLN A 1 178 ? -34.589 -14.479 24.543 1.00 64.69 178 GLN A N 1
ATOM 1436 C CA . GLN A 1 178 ? -34.408 -15.850 24.084 1.00 64.69 178 GLN A CA 1
ATOM 1437 C C . GLN A 1 178 ? -33.663 -15.846 22.743 1.00 64.69 178 GLN A C 1
ATOM 1439 O O . GLN A 1 178 ? -34.108 -15.212 21.785 1.00 64.69 178 GLN A O 1
ATOM 1444 N N . SER A 1 179 ? -32.542 -16.566 22.671 1.00 66.19 179 SER A N 1
ATOM 1445 C CA . SER A 1 179 ? -31.718 -16.638 21.463 1.00 66.19 179 SER A CA 1
ATOM 1446 C C . SER A 1 179 ? -32.532 -17.126 20.261 1.00 66.19 179 SER A C 1
ATOM 1448 O O . SER A 1 179 ? -33.255 -18.123 20.356 1.00 66.19 179 SER A O 1
ATOM 1450 N N . VAL A 1 180 ? -32.358 -16.474 19.115 1.00 72.81 180 VAL A N 1
ATOM 1451 C CA . VAL A 1 180 ? -32.862 -16.934 17.819 1.00 72.81 180 VAL A CA 1
ATOM 1452 C C . VAL A 1 180 ? -32.050 -18.156 17.404 1.00 72.81 180 VAL A C 1
ATOM 1454 O O . VAL A 1 180 ? -30.829 -18.104 17.382 1.00 72.81 180 VAL A O 1
ATOM 1457 N N . VAL A 1 181 ? -32.690 -19.273 17.071 1.00 73.25 181 VAL A N 1
ATOM 1458 C CA . VAL A 1 181 ? -31.962 -20.436 16.542 1.00 73.25 181 VAL A CA 1
ATOM 1459 C C . VAL A 1 181 ? -31.797 -20.261 15.040 1.00 73.25 181 VAL A C 1
ATOM 1461 O O . VAL A 1 181 ? -32.785 -20.150 14.317 1.00 73.25 181 VAL A O 1
ATOM 1464 N N . VAL A 1 182 ? -30.550 -20.245 14.583 1.00 73.38 182 VAL A N 1
ATOM 1465 C CA . VAL A 1 182 ? -30.187 -20.176 13.167 1.00 73.38 182 VAL A CA 1
ATOM 1466 C C . VAL A 1 182 ? -29.733 -21.562 12.733 1.00 73.38 182 VAL A C 1
ATOM 1468 O O . VAL A 1 182 ? -28.948 -22.207 13.424 1.00 73.38 182 VAL A O 1
ATOM 1471 N N . GLU A 1 183 ? -30.240 -22.031 11.600 1.00 68.75 183 GLU A N 1
ATOM 1472 C CA . GLU A 1 183 ? -29.790 -23.265 10.963 1.00 68.75 183 GLU A CA 1
ATOM 1473 C C . GLU A 1 183 ? -28.975 -22.918 9.732 1.00 68.75 183 GLU A C 1
ATOM 1475 O O . GLU A 1 183 ? -29.369 -22.089 8.908 1.00 68.75 183 GLU A O 1
ATOM 1480 N N . ASP A 1 184 ? -27.811 -23.534 9.641 1.00 70.50 184 ASP A N 1
ATOM 1481 C CA . ASP A 1 184 ? -26.905 -23.342 8.532 1.00 70.50 184 ASP A CA 1
ATOM 1482 C C . ASP A 1 184 ? -27.332 -24.206 7.313 1.00 70.50 184 ASP A C 1
ATOM 1484 O O . ASP A 1 184 ? -28.203 -25.075 7.388 1.00 70.50 184 ASP A O 1
ATOM 1488 N N . ALA A 1 185 ? -26.746 -23.959 6.142 1.00 66.31 185 ALA A N 1
ATOM 1489 C CA . ALA A 1 185 ? -26.920 -24.767 4.934 1.00 66.31 185 ALA A CA 1
ATOM 1490 C C . ALA A 1 185 ? -26.527 -26.257 5.077 1.00 66.31 185 ALA A C 1
ATOM 1492 O O . ALA A 1 185 ? -26.901 -27.050 4.214 1.00 66.31 185 ALA A O 1
ATOM 1493 N N . PHE A 1 186 ? -25.819 -26.655 6.140 1.00 67.44 186 PHE A N 1
ATOM 1494 C CA . PHE A 1 186 ? -25.522 -28.053 6.473 1.00 67.44 186 PHE A CA 1
ATOM 1495 C C . PHE A 1 186 ? -26.534 -28.657 7.466 1.00 67.44 186 PHE A C 1
ATOM 1497 O O . PHE A 1 186 ? -26.413 -29.825 7.834 1.00 67.44 186 PHE A O 1
ATOM 1504 N N . GLY A 1 187 ? -27.543 -27.891 7.893 1.00 71.00 187 GLY A N 1
ATOM 1505 C CA . GLY A 1 187 ? -28.542 -28.312 8.875 1.00 71.00 187 GLY A CA 1
ATOM 1506 C C . GLY A 1 187 ? -28.071 -28.207 10.331 1.00 71.00 187 GLY A C 1
ATOM 1507 O O . GLY A 1 187 ? -28.773 -28.659 11.241 1.00 71.00 187 GLY A O 1
ATOM 1508 N N . VAL A 1 188 ? -26.898 -27.619 10.590 1.00 75.44 188 VAL A N 1
ATOM 1509 C CA . VAL A 1 188 ? -26.380 -27.397 11.944 1.00 75.44 188 VAL A CA 1
ATOM 1510 C C . VAL A 1 188 ? -27.066 -26.180 12.547 1.00 75.44 188 VAL A C 1
ATOM 1512 O O . VAL A 1 188 ? -27.041 -25.076 12.003 1.00 75.44 188 VAL A O 1
ATOM 1515 N N . LYS A 1 189 ? -27.682 -26.386 13.711 1.00 80.38 189 LYS A N 1
ATOM 1516 C CA . LYS A 1 189 ? -28.408 -25.352 14.452 1.00 80.38 189 LYS A CA 1
ATOM 1517 C C . LYS A 1 189 ? -27.505 -24.718 15.499 1.00 80.38 189 LYS A C 1
ATOM 1519 O O . LYS A 1 189 ? -26.863 -25.432 16.266 1.00 80.38 189 LYS A O 1
ATOM 1524 N N . PHE A 1 190 ? -27.499 -23.393 15.580 1.00 78.62 190 PHE A N 1
ATOM 1525 C CA . PHE A 1 190 ? -26.779 -22.654 16.613 1.00 78.62 190 PHE A CA 1
ATOM 1526 C C . PHE A 1 190 ? -27.612 -21.481 17.155 1.00 78.62 190 PHE A C 1
ATOM 1528 O O . PHE A 1 190 ? -28.415 -20.897 16.422 1.00 78.62 190 PHE A O 1
ATOM 1535 N N . PRO A 1 191 ? -27.458 -21.135 18.445 1.00 81.81 191 PRO A N 1
ATOM 1536 C CA . PRO A 1 191 ? -28.123 -19.975 19.021 1.00 81.81 191 PRO A CA 1
ATOM 1537 C C . PRO A 1 191 ? -27.454 -18.678 18.546 1.00 81.81 191 PRO A C 1
ATOM 1539 O O . PRO A 1 191 ? -26.231 -18.551 18.546 1.00 81.81 191 PRO A O 1
ATOM 1542 N N . PHE A 1 192 ? -28.273 -17.703 18.172 1.00 76.88 192 PHE A N 1
ATOM 1543 C CA . PHE A 1 192 ? -27.905 -16.345 17.802 1.00 76.88 192 PHE A CA 1
ATOM 1544 C C . PHE A 1 192 ? -28.603 -15.374 18.749 1.00 76.88 192 PHE A C 1
ATOM 1546 O O . PHE A 1 192 ? -29.823 -15.401 18.915 1.00 76.88 192 PHE A O 1
ATOM 1553 N N . ILE A 1 193 ? -27.825 -14.524 19.402 1.00 77.75 193 ILE A N 1
ATOM 1554 C CA . ILE A 1 193 ? -28.351 -13.565 20.367 1.00 77.75 193 ILE A CA 1
ATOM 1555 C C . ILE A 1 193 ? -29.041 -12.432 19.593 1.00 77.75 193 ILE A C 1
ATOM 1557 O O . ILE A 1 193 ? -28.449 -11.846 18.688 1.00 77.75 193 ILE A O 1
ATOM 1561 N N . SER A 1 194 ? -30.301 -12.136 19.925 1.00 69.31 194 SER A N 1
ATOM 1562 C CA . SER A 1 194 ? -31.128 -11.146 19.213 1.00 69.31 194 SER A CA 1
ATOM 1563 C C . SER A 1 194 ? -30.552 -9.728 19.252 1.00 69.31 194 SER A C 1
ATOM 1565 O O . SER A 1 194 ? -30.835 -8.928 18.362 1.00 69.31 194 SER A O 1
ATOM 1567 N N . GLU A 1 195 ? -29.707 -9.434 20.241 1.00 70.62 195 GLU A N 1
ATOM 1568 C CA . GLU A 1 195 ? -29.043 -8.140 20.427 1.00 70.62 195 GLU A CA 1
ATOM 1569 C C . GLU A 1 195 ? -28.013 -7.817 19.339 1.00 70.62 195 GLU A C 1
ATOM 1571 O O . GLU A 1 195 ? -27.749 -6.645 19.080 1.00 70.62 195 GLU A O 1
ATOM 1576 N N . TYR A 1 196 ? -27.457 -8.823 18.657 1.00 71.75 196 TYR A N 1
ATOM 1577 C CA . TYR A 1 196 ? -26.404 -8.609 17.660 1.00 71.75 196 TYR A CA 1
ATOM 1578 C C . TYR A 1 196 ? -26.884 -7.961 16.353 1.00 71.75 196 TYR A C 1
ATOM 1580 O O . TYR A 1 196 ? -26.074 -7.691 15.466 1.00 71.75 196 TYR A O 1
ATOM 1588 N N . GLY A 1 197 ? -28.180 -7.657 16.241 1.00 68.00 197 GLY A N 1
ATOM 1589 C CA . GLY A 1 197 ? -28.761 -7.002 15.076 1.00 68.00 197 GLY A CA 1
ATOM 1590 C C . GLY A 1 197 ? -28.706 -7.866 13.812 1.00 68.00 197 GLY A C 1
ATOM 1591 O O . GLY A 1 197 ? -28.004 -8.876 13.723 1.00 68.00 197 GLY A O 1
ATOM 1592 N N . GLY A 1 198 ? -29.470 -7.473 12.792 1.00 69.88 198 GLY A N 1
ATOM 1593 C CA . GLY A 1 198 ? -29.465 -8.183 11.511 1.00 69.88 198 GLY A CA 1
ATOM 1594 C C . GLY A 1 198 ? -28.142 -8.037 10.750 1.00 69.88 198 GLY A C 1
ATOM 1595 O O . GLY A 1 198 ? -27.815 -8.892 9.934 1.00 69.88 198 GLY A O 1
ATOM 1596 N N . THR A 1 199 ? -27.334 -7.016 11.047 1.00 73.88 199 THR A N 1
ATOM 1597 C CA . THR A 1 199 ? -26.066 -6.728 10.355 1.00 73.88 199 THR A CA 1
ATOM 1598 C C . THR A 1 199 ? -24.924 -7.673 10.729 1.00 73.88 199 THR A C 1
ATOM 1600 O O . THR A 1 199 ? -24.067 -7.934 9.886 1.00 73.88 199 THR A O 1
ATOM 1603 N N . LEU A 1 200 ? -24.904 -8.219 11.951 1.00 78.94 200 LEU A N 1
ATOM 1604 C CA . LEU A 1 200 ? -23.844 -9.134 12.396 1.00 78.94 200 LEU A CA 1
ATOM 1605 C C . LEU A 1 200 ? -24.116 -10.592 12.003 1.00 78.94 200 LEU A C 1
ATOM 1607 O O . LEU A 1 200 ? -23.183 -11.388 11.864 1.00 78.94 200 LEU A O 1
ATOM 1611 N N . LEU A 1 201 ? -25.386 -10.940 11.780 1.00 77.12 201 LEU A N 1
ATOM 1612 C CA . LEU A 1 201 ? -25.800 -12.278 11.364 1.00 77.12 201 LEU A CA 1
ATOM 1613 C C . LEU A 1 201 ? -25.064 -12.754 10.089 1.00 77.12 201 LEU A C 1
ATOM 1615 O O . LEU A 1 201 ? -24.507 -13.854 10.122 1.00 77.12 201 LEU A O 1
ATOM 1619 N N . PRO A 1 202 ? -24.950 -11.955 9.007 1.00 73.44 202 PRO A N 1
ATOM 1620 C CA . PRO A 1 202 ? -24.166 -12.328 7.836 1.00 73.44 202 PRO A CA 1
ATOM 1621 C C . PRO A 1 202 ? -22.698 -12.603 8.119 1.00 73.44 202 PRO A C 1
ATOM 1623 O O . PRO A 1 202 ? -22.137 -13.524 7.532 1.00 73.44 202 PRO A O 1
ATOM 1626 N N . THR A 1 203 ? -22.079 -11.831 9.010 1.00 78.25 203 THR A N 1
ATOM 1627 C CA . THR A 1 203 ? -20.662 -11.980 9.359 1.00 78.25 203 THR A CA 1
ATOM 1628 C C . THR A 1 203 ? -20.417 -13.286 10.103 1.00 78.25 203 THR A C 1
ATOM 1630 O O . THR A 1 203 ? -19.508 -14.031 9.747 1.00 78.25 203 THR A O 1
ATOM 1633 N N . ILE A 1 204 ? -21.265 -13.607 11.084 1.00 78.44 204 ILE A N 1
ATOM 1634 C CA . ILE A 1 204 ? -21.169 -14.851 11.864 1.00 78.44 204 ILE A CA 1
ATOM 1635 C C . ILE A 1 204 ? -21.423 -16.070 10.978 1.00 78.44 204 ILE A C 1
ATOM 1637 O O . ILE A 1 204 ? -20.673 -17.046 11.030 1.00 78.44 204 ILE A O 1
ATOM 1641 N N . VAL A 1 205 ? -22.448 -15.998 10.126 1.00 74.25 205 VAL A N 1
ATOM 1642 C CA . VAL A 1 205 ? -22.736 -17.046 9.144 1.00 74.25 205 VAL A CA 1
ATOM 1643 C C . VAL A 1 205 ? -21.540 -17.209 8.204 1.00 74.25 205 VAL A C 1
ATOM 1645 O O . VAL A 1 205 ? -21.028 -18.313 8.060 1.00 74.25 205 VAL A O 1
ATOM 1648 N N . ARG A 1 206 ? -21.020 -16.121 7.626 1.00 72.62 206 ARG A N 1
ATOM 1649 C CA . ARG A 1 206 ? -19.857 -16.159 6.729 1.00 72.62 206 ARG A CA 1
ATOM 1650 C C . ARG A 1 206 ? -18.633 -16.777 7.402 1.00 72.62 206 ARG A C 1
ATOM 1652 O O . ARG A 1 206 ? -17.996 -17.615 6.782 1.00 72.62 206 ARG A O 1
ATOM 1659 N N . HIS A 1 207 ? -18.330 -16.412 8.645 1.00 75.44 207 HIS A N 1
ATOM 1660 C CA . HIS A 1 207 ? -17.205 -16.988 9.382 1.00 75.44 207 HIS A CA 1
ATOM 1661 C C . HIS A 1 207 ? -17.354 -18.504 9.539 1.00 75.44 207 HIS A C 1
ATOM 1663 O O . HIS A 1 207 ? -16.448 -19.250 9.182 1.00 75.44 207 HIS A O 1
ATOM 1669 N N . ARG A 1 208 ? -18.528 -18.971 9.985 1.00 72.44 208 ARG A N 1
ATOM 1670 C CA . ARG A 1 208 ? -18.792 -20.410 10.143 1.00 72.44 208 ARG A CA 1
ATOM 1671 C C . ARG A 1 208 ? -18.763 -21.176 8.821 1.00 72.44 208 ARG A C 1
ATOM 1673 O O . ARG A 1 208 ? -18.344 -22.326 8.802 1.00 72.44 208 ARG A O 1
ATOM 1680 N N . PHE A 1 209 ? -19.187 -20.555 7.720 1.00 68.12 209 PHE A N 1
ATOM 1681 C CA . PHE A 1 209 ? -19.168 -21.183 6.396 1.00 68.12 209 PHE A CA 1
ATOM 1682 C C . PHE A 1 209 ? -17.787 -21.206 5.745 1.00 68.12 209 PHE A C 1
ATOM 1684 O O . PHE A 1 209 ? -17.421 -22.214 5.145 1.00 68.12 209 PHE A O 1
ATOM 1691 N N . LEU A 1 210 ? -17.027 -20.113 5.843 1.00 62.47 210 LEU A N 1
ATOM 1692 C CA . LEU A 1 210 ? -15.708 -19.993 5.216 1.00 62.47 210 LEU A CA 1
ATOM 1693 C C . LEU A 1 210 ? -14.637 -20.837 5.910 1.00 62.47 210 LEU A C 1
ATOM 1695 O O . LEU A 1 210 ? -13.677 -21.227 5.258 1.00 62.47 210 LEU A O 1
ATOM 1699 N N . GLU A 1 211 ? -14.795 -21.156 7.197 1.00 61.62 211 GLU A N 1
ATOM 1700 C CA . GLU A 1 211 ? -13.916 -22.135 7.852 1.00 61.62 211 GLU A CA 1
ATOM 1701 C C . GLU A 1 211 ? -14.113 -23.555 7.299 1.00 61.62 211 GLU A C 1
ATOM 1703 O O . GLU A 1 211 ? -13.175 -24.349 7.288 1.00 61.62 211 GLU A O 1
ATOM 1708 N N . VAL A 1 212 ? -15.317 -23.878 6.817 1.00 59.25 212 VAL A N 1
ATOM 1709 C CA . VAL A 1 212 ? -15.673 -25.227 6.345 1.00 59.25 212 VAL A CA 1
ATOM 1710 C C . VAL A 1 212 ? -15.488 -25.377 4.832 1.00 59.25 212 VAL A C 1
ATOM 1712 O O . VAL A 1 212 ? -15.158 -26.463 4.354 1.00 59.25 212 VAL A O 1
ATOM 1715 N N . VAL A 1 213 ? -15.679 -24.306 4.058 1.00 58.91 213 VAL A N 1
ATOM 1716 C CA . VAL A 1 213 ? -15.573 -24.319 2.592 1.00 58.91 213 VAL A CA 1
ATOM 1717 C C . VAL A 1 213 ? -14.365 -23.497 2.155 1.00 58.91 213 VAL A C 1
ATOM 1719 O O . VAL A 1 213 ? -14.296 -22.303 2.429 1.00 58.91 213 VAL A O 1
ATOM 1722 N N . SER A 1 214 ? -13.427 -24.144 1.453 1.00 55.72 214 SER A N 1
ATOM 1723 C CA . SER A 1 214 ? -12.162 -23.548 1.003 1.00 55.72 214 SER A CA 1
ATOM 1724 C C . SER A 1 214 ? -12.354 -22.150 0.374 1.00 55.72 214 SER A C 1
ATOM 1726 O O . SER A 1 214 ? -13.215 -21.993 -0.500 1.00 55.72 214 SER A O 1
ATOM 1728 N N . PRO A 1 215 ? -11.556 -21.145 0.784 1.00 56.47 215 PRO A N 1
ATOM 1729 C CA . PRO A 1 215 ? -11.816 -19.722 0.533 1.00 56.47 215 PRO A CA 1
ATOM 1730 C C . PRO A 1 215 ? -11.794 -19.299 -0.945 1.00 56.47 215 PRO A C 1
ATOM 1732 O O . PRO A 1 215 ? -12.322 -18.239 -1.281 1.00 56.47 215 PRO A O 1
ATOM 1735 N N . ASP A 1 216 ? -11.250 -20.122 -1.842 1.00 57.19 216 ASP A N 1
ATOM 1736 C CA . ASP A 1 216 ? -10.996 -19.730 -3.234 1.00 57.19 216 ASP A CA 1
ATOM 1737 C C . ASP A 1 216 ? -12.244 -19.672 -4.138 1.00 57.19 216 ASP A C 1
ATOM 1739 O O . ASP A 1 216 ? -12.193 -19.074 -5.213 1.00 57.19 216 ASP A O 1
ATOM 1743 N N . HIS A 1 217 ? -13.388 -20.231 -3.715 1.00 53.56 217 HIS A N 1
ATOM 1744 C CA . HIS A 1 217 ? -14.554 -20.422 -4.599 1.00 53.56 217 HIS A CA 1
ATOM 1745 C C . HIS A 1 217 ? -15.792 -19.565 -4.275 1.00 53.56 217 HIS A C 1
ATOM 1747 O O . HIS A 1 217 ? -16.790 -19.639 -4.994 1.00 53.56 217 HIS A O 1
ATOM 1753 N N . ILE A 1 218 ? -15.769 -18.735 -3.225 1.00 54.19 218 ILE A N 1
ATOM 1754 C CA . ILE A 1 218 ? -16.951 -17.962 -2.795 1.00 54.19 218 ILE A CA 1
ATOM 1755 C C . ILE A 1 218 ? -16.702 -16.463 -2.994 1.00 54.19 218 ILE A C 1
ATOM 1757 O O . ILE A 1 218 ? -16.264 -15.749 -2.093 1.00 54.19 218 ILE A O 1
ATOM 1761 N N . LYS A 1 219 ? -17.003 -15.971 -4.202 1.00 54.62 219 LYS A N 1
ATOM 1762 C CA . LYS A 1 219 ? -16.861 -14.549 -4.577 1.00 54.62 219 LYS A CA 1
ATOM 1763 C C . LYS A 1 219 ? -18.153 -13.721 -4.501 1.00 54.62 219 LYS A C 1
ATOM 1765 O O . LYS A 1 219 ? -18.122 -12.546 -4.852 1.00 54.62 219 LYS A O 1
ATOM 1770 N N . THR A 1 220 ? -19.289 -14.270 -4.068 1.00 55.12 220 THR A N 1
ATOM 1771 C CA . THR A 1 220 ? -20.603 -13.611 -4.253 1.00 55.12 220 THR A CA 1
ATOM 1772 C C . THR A 1 220 ? -21.484 -13.569 -2.992 1.00 55.12 220 THR A C 1
ATOM 1774 O O . THR A 1 220 ? -21.256 -14.334 -2.054 1.00 55.12 220 THR A O 1
ATOM 1777 N N . PRO A 1 221 ? -22.439 -12.613 -2.915 1.00 53.34 221 PRO A N 1
ATOM 1778 C CA . PRO A 1 221 ? -23.133 -12.242 -1.681 1.00 53.34 221 PRO A CA 1
ATOM 1779 C C . PRO A 1 221 ? -24.098 -13.326 -1.188 1.00 53.34 221 PRO A C 1
ATOM 1781 O O . PRO A 1 221 ? -24.839 -13.922 -1.970 1.00 53.34 221 PRO A O 1
ATOM 1784 N N . SER A 1 222 ? -24.116 -13.544 0.128 1.00 60.50 222 SER A N 1
ATOM 1785 C CA . SER A 1 222 ? -25.101 -14.395 0.798 1.00 60.50 222 SER A CA 1
ATOM 1786 C C . SER A 1 222 ? -26.446 -13.669 0.861 1.00 60.50 222 SER A C 1
ATOM 1788 O O . SER A 1 222 ? -26.536 -12.585 1.440 1.00 60.50 222 SER A O 1
ATOM 1790 N N . TYR A 1 223 ? -27.494 -14.256 0.286 1.00 62.34 223 TYR A N 1
ATOM 1791 C CA . TYR A 1 223 ? -28.853 -13.715 0.381 1.00 62.34 223 TYR A CA 1
ATOM 1792 C C . TYR A 1 223 ? -29.586 -14.349 1.564 1.00 62.34 223 TYR A C 1
ATOM 1794 O O . TYR A 1 223 ? -29.555 -15.569 1.732 1.00 62.34 223 TYR A O 1
ATOM 1802 N N . PHE A 1 224 ? -30.268 -13.522 2.359 1.00 66.19 224 PHE A N 1
ATOM 1803 C CA . PHE A 1 224 ? -31.097 -13.948 3.487 1.00 66.19 224 PHE A CA 1
ATOM 1804 C C . PHE A 1 224 ? -32.565 -13.854 3.083 1.00 66.19 224 PHE A C 1
ATOM 1806 O O . PHE A 1 224 ? -33.019 -12.800 2.642 1.00 66.19 224 PHE A O 1
ATOM 1813 N N . PHE A 1 225 ? -33.316 -14.938 3.235 1.00 63.88 225 PHE A N 1
ATOM 1814 C CA . PHE A 1 225 ? -34.739 -14.993 2.912 1.00 63.88 225 PHE A CA 1
ATOM 1815 C C . PHE A 1 225 ? -35.563 -15.232 4.169 1.00 63.88 225 PHE A C 1
ATOM 1817 O O . PHE A 1 225 ? -35.223 -16.092 4.979 1.00 63.88 225 PHE A O 1
ATOM 1824 N N . SER A 1 226 ? -36.676 -14.510 4.302 1.00 61.75 226 SER A N 1
ATOM 1825 C CA . SER A 1 226 ? -37.681 -14.814 5.321 1.00 61.75 226 SER A CA 1
ATOM 1826 C C . SER A 1 226 ? -38.520 -16.013 4.869 1.00 61.75 226 SER A C 1
ATOM 1828 O O . SER A 1 226 ? -39.181 -15.949 3.825 1.00 61.75 226 SER A O 1
ATOM 1830 N N . GLY A 1 227 ? -38.492 -17.096 5.650 1.00 57.84 227 GLY A N 1
ATOM 1831 C CA . GLY A 1 227 ? -39.098 -18.389 5.310 1.00 57.84 227 GLY A CA 1
ATOM 1832 C C . GLY A 1 227 ? -40.597 -18.327 4.993 1.00 57.84 227 GLY A C 1
ATOM 1833 O O . GLY A 1 227 ? -41.072 -19.118 4.183 1.00 57.84 227 GLY A O 1
ATOM 1834 N N . ASP A 1 228 ? -41.317 -17.345 5.544 1.00 58.34 228 ASP A N 1
ATOM 1835 C CA . ASP A 1 228 ? -42.770 -17.213 5.366 1.00 58.34 228 ASP A CA 1
ATOM 1836 C C . ASP A 1 228 ? -43.182 -16.486 4.077 1.00 58.34 228 ASP A C 1
ATOM 1838 O O . ASP A 1 228 ? -44.331 -16.583 3.654 1.00 58.34 228 ASP A O 1
ATOM 1842 N N . SER A 1 229 ? -42.279 -15.730 3.441 1.00 57.84 229 SER A N 1
ATOM 1843 C CA . SER A 1 229 ? -42.651 -14.846 2.320 1.00 57.84 229 SER A CA 1
ATOM 1844 C C . SER A 1 229 ? -41.766 -14.960 1.084 1.00 57.84 229 SER A C 1
ATOM 1846 O O . SER A 1 229 ? -42.089 -14.359 0.060 1.00 57.84 229 SER A O 1
ATOM 1848 N N . GLY A 1 230 ? -40.635 -15.673 1.165 1.00 60.56 230 GLY A N 1
ATOM 1849 C CA . GLY A 1 230 ? -39.642 -15.711 0.086 1.00 60.56 230 GLY A CA 1
ATOM 1850 C C . GLY A 1 230 ? -39.037 -14.338 -0.234 1.00 60.56 230 GLY A C 1
ATOM 1851 O O . GLY A 1 230 ? -38.319 -14.198 -1.221 1.00 60.56 230 GLY A O 1
ATOM 1852 N N . LYS A 1 231 ? -39.324 -13.316 0.583 1.00 67.62 231 LYS A N 1
ATOM 1853 C CA . LYS A 1 231 ? -38.776 -11.972 0.431 1.00 67.62 231 LYS A CA 1
ATOM 1854 C C . LYS A 1 231 ? -37.358 -11.940 0.981 1.00 67.62 231 LYS A C 1
ATOM 1856 O O . LYS A 1 231 ? -37.077 -12.538 2.024 1.00 67.62 231 LYS A O 1
ATOM 1861 N N . VAL A 1 232 ? -36.495 -11.216 0.271 1.00 68.19 232 VAL A N 1
ATOM 1862 C CA . VAL A 1 232 ? -35.158 -10.872 0.754 1.00 68.19 232 VAL A CA 1
ATOM 1863 C C . VAL A 1 232 ? -35.327 -10.090 2.052 1.00 68.19 232 VAL A C 1
ATOM 1865 O O . VAL A 1 232 ? -36.087 -9.122 2.108 1.00 68.19 232 VAL A O 1
ATOM 1868 N N . LEU A 1 233 ? -34.681 -10.573 3.106 1.00 68.62 233 LEU A N 1
ATOM 1869 C CA . LEU A 1 233 ? -34.698 -9.945 4.412 1.00 68.62 233 LEU A CA 1
ATOM 1870 C C . LEU A 1 233 ? -33.867 -8.666 4.347 1.00 68.62 233 LEU A C 1
ATOM 1872 O O . LEU A 1 233 ? -32.699 -8.704 3.959 1.00 68.62 233 LEU A O 1
ATOM 1876 N N . ASP A 1 234 ? -34.457 -7.548 4.756 1.00 69.94 234 ASP A N 1
ATOM 1877 C CA . ASP A 1 234 ? -33.677 -6.353 5.035 1.00 69.94 234 ASP A CA 1
ATOM 1878 C C . ASP A 1 234 ? -32.906 -6.573 6.342 1.00 69.94 234 ASP A C 1
ATOM 1880 O O . ASP A 1 234 ? -33.502 -6.715 7.412 1.00 69.94 234 ASP A O 1
ATOM 1884 N N . LEU A 1 235 ? -31.578 -6.636 6.256 1.00 65.88 235 LEU A N 1
ATOM 1885 C CA . LEU A 1 235 ? -30.683 -6.861 7.397 1.00 65.88 235 LEU A CA 1
ATOM 1886 C C . LEU A 1 235 ? -30.677 -5.685 8.390 1.00 65.88 235 LEU A C 1
ATOM 1888 O O . LEU A 1 235 ? -30.122 -5.815 9.479 1.00 65.88 235 LEU A O 1
ATOM 1892 N N . GLN A 1 236 ? -31.304 -4.559 8.037 1.00 65.06 236 GLN A N 1
ATOM 1893 C CA . GLN A 1 236 ? -31.571 -3.447 8.955 1.00 65.06 236 GLN A CA 1
ATOM 1894 C C . GLN A 1 236 ? -32.830 -3.667 9.808 1.00 65.06 236 GLN A C 1
ATOM 1896 O O . GLN A 1 236 ? -33.051 -2.958 10.789 1.00 65.06 236 GLN A O 1
ATOM 1901 N N . SER A 1 237 ? -33.669 -4.649 9.466 1.00 66.50 237 SER A N 1
ATOM 1902 C CA . SER A 1 237 ? -34.870 -4.960 10.240 1.00 66.50 237 SER A CA 1
ATOM 1903 C C . SER A 1 237 ? -34.548 -5.817 11.470 1.00 66.50 237 SER A C 1
ATOM 1905 O O . SER A 1 237 ? -33.715 -6.725 11.417 1.00 66.50 237 SER A O 1
ATOM 1907 N N . LEU A 1 238 ? -35.214 -5.535 12.599 1.00 65.38 238 LEU A N 1
ATOM 1908 C CA . LEU A 1 238 ? -35.091 -6.361 13.803 1.00 65.38 238 LEU A CA 1
ATOM 1909 C C . LEU A 1 238 ? -35.570 -7.790 13.525 1.00 65.38 238 LEU A C 1
ATOM 1911 O O . LEU A 1 238 ? -36.692 -8.000 13.053 1.00 65.38 238 LEU A O 1
ATOM 1915 N N . LEU A 1 239 ? -34.740 -8.761 13.906 1.00 69.75 239 LEU A N 1
ATOM 1916 C CA . LEU A 1 239 ? -35.101 -10.173 13.898 1.00 69.75 239 LEU A CA 1
ATOM 1917 C C . LEU A 1 239 ? -36.192 -10.414 14.940 1.00 69.75 239 LEU A C 1
ATOM 1919 O O . LEU A 1 239 ? -36.016 -10.114 16.122 1.00 69.75 239 LEU A O 1
ATOM 1923 N N . ARG A 1 240 ? -37.338 -10.940 14.506 1.00 67.06 240 ARG A N 1
ATOM 1924 C CA . ARG A 1 240 ? -38.458 -11.211 15.411 1.00 67.06 240 ARG A CA 1
ATOM 1925 C C . ARG A 1 240 ? -38.391 -12.638 15.954 1.00 67.06 240 ARG A C 1
ATOM 1927 O O . ARG A 1 240 ? -38.052 -13.560 15.207 1.00 67.06 240 ARG A O 1
ATOM 1934 N N . PRO A 1 241 ? -38.783 -12.862 17.221 1.00 58.62 241 PRO A N 1
ATOM 1935 C CA . PRO A 1 241 ? -38.988 -14.210 17.734 1.00 58.62 241 PRO A CA 1
ATOM 1936 C C . PRO A 1 241 ? -39.950 -14.995 16.831 1.00 58.62 241 PRO A C 1
ATOM 1938 O O . PRO A 1 241 ? -41.013 -14.492 16.467 1.00 58.62 241 PRO A O 1
ATOM 1941 N N . GLY A 1 242 ? -39.580 -16.223 16.459 1.00 57.06 242 GLY A N 1
ATOM 1942 C CA . GLY A 1 242 ? -40.382 -17.073 15.567 1.00 57.06 242 GLY A CA 1
ATOM 1943 C C . GLY A 1 242 ? -40.080 -16.936 14.071 1.00 57.06 242 GLY A C 1
ATOM 1944 O O . GLY A 1 242 ? -40.638 -17.693 13.283 1.00 57.06 242 GLY A O 1
ATOM 1945 N N . GLN A 1 243 ? -39.193 -16.023 13.668 1.00 63.31 243 GLN A N 1
ATOM 1946 C CA . GLN A 1 243 ? -38.851 -15.804 12.264 1.00 63.31 243 GLN A CA 1
ATOM 1947 C C . GLN A 1 243 ? -37.877 -16.871 11.732 1.00 63.31 243 GLN A C 1
ATOM 1949 O O . GLN A 1 243 ? -36.858 -17.158 12.357 1.00 63.31 243 GLN A O 1
ATOM 1954 N N . CYS A 1 244 ? -38.176 -17.442 10.560 1.00 62.94 244 CYS A N 1
ATOM 1955 C CA . CYS A 1 244 ? -37.267 -18.344 9.845 1.00 62.94 244 CYS A CA 1
ATOM 1956 C C . CYS A 1 244 ? -36.406 -17.550 8.861 1.00 62.94 244 CYS A C 1
ATOM 1958 O O . CYS A 1 244 ? -36.942 -16.802 8.041 1.00 62.94 244 CYS A O 1
ATOM 1960 N N . ILE A 1 245 ? -35.089 -17.757 8.902 1.00 67.12 245 ILE A N 1
ATOM 1961 C CA . ILE A 1 245 ? -34.142 -17.143 7.969 1.00 67.12 245 ILE A CA 1
ATOM 1962 C C . ILE A 1 245 ? -33.435 -18.253 7.197 1.00 67.12 245 ILE A C 1
ATOM 1964 O O . ILE A 1 245 ? -32.809 -19.124 7.794 1.00 67.12 245 ILE A O 1
ATOM 1968 N N . THR A 1 246 ? -33.530 -18.216 5.872 1.00 65.31 246 THR A N 1
ATOM 1969 C CA . THR A 1 246 ? -32.813 -19.129 4.979 1.00 65.31 246 THR A CA 1
ATOM 1970 C C . THR A 1 246 ? -31.675 -18.377 4.309 1.00 65.31 246 THR A C 1
ATOM 1972 O O . THR A 1 246 ? -31.902 -17.336 3.694 1.00 65.31 246 THR A O 1
ATOM 1975 N N . VAL A 1 247 ? -30.459 -18.911 4.406 1.00 67.69 247 VAL A N 1
ATOM 1976 C CA . VAL A 1 247 ? -29.278 -18.344 3.747 1.00 67.69 247 VAL A CA 1
ATOM 1977 C C . VAL A 1 247 ? -29.010 -19.105 2.458 1.00 67.69 247 VAL A C 1
ATOM 1979 O O . VAL A 1 247 ? -28.904 -20.329 2.476 1.00 67.69 247 VAL A O 1
ATOM 1982 N N . ALA A 1 248 ? -28.879 -18.388 1.344 1.00 64.56 248 ALA A N 1
ATOM 1983 C CA . ALA A 1 248 ? -28.430 -18.955 0.079 1.00 64.56 248 ALA A CA 1
ATOM 1984 C C . ALA A 1 248 ? -27.069 -18.368 -0.304 1.00 64.56 248 ALA A C 1
ATOM 1986 O O . ALA A 1 248 ? -26.899 -17.147 -0.338 1.00 64.56 248 ALA A O 1
ATOM 1987 N N . VAL A 1 249 ? -26.120 -19.248 -0.621 1.00 63.03 249 VAL A N 1
ATOM 1988 C CA . VAL A 1 249 ? -24.805 -18.888 -1.159 1.00 63.03 249 VAL A CA 1
ATOM 1989 C C . VAL A 1 249 ? -24.791 -19.248 -2.639 1.00 63.03 249 VAL A C 1
ATOM 1991 O O . VAL A 1 249 ? -25.123 -20.374 -3.009 1.00 63.03 249 VAL A O 1
ATOM 1994 N N . LEU A 1 250 ? -24.435 -18.289 -3.493 1.00 60.06 250 LEU A N 1
ATOM 1995 C CA . LEU A 1 250 ? -24.201 -18.555 -4.909 1.00 60.06 250 LEU A CA 1
ATOM 1996 C C . LEU A 1 250 ? -22.772 -19.072 -5.082 1.00 60.06 250 LEU A C 1
ATOM 1998 O O . LEU A 1 250 ? -21.815 -18.393 -4.716 1.00 60.06 250 LEU A O 1
ATOM 2002 N N . THR A 1 251 ? -22.626 -20.263 -5.652 1.00 57.44 251 THR A N 1
ATOM 2003 C CA . THR A 1 251 ? -21.337 -20.765 -6.129 1.00 57.44 251 THR A CA 1
ATOM 2004 C C . THR A 1 251 ? -21.166 -20.353 -7.590 1.00 57.44 251 THR A C 1
ATOM 2006 O O . THR A 1 251 ? -22.045 -20.583 -8.424 1.00 57.44 251 THR A O 1
ATOM 2009 N N . SER A 1 252 ? -20.053 -19.696 -7.919 1.00 55.28 252 SER A N 1
ATOM 2010 C CA . SER A 1 252 ? -19.723 -19.365 -9.307 1.00 55.28 252 SER A CA 1
ATOM 2011 C C . SER A 1 252 ? -19.262 -20.631 -10.028 1.00 55.28 252 SER A C 1
ATOM 2013 O O . SER A 1 252 ? -18.080 -20.958 -10.010 1.00 55.28 252 SER A O 1
ATOM 2015 N N . ASN A 1 253 ? -20.187 -21.358 -10.651 1.00 52.69 253 ASN A N 1
ATOM 2016 C CA . ASN A 1 253 ? -19.823 -22.344 -11.664 1.00 52.69 253 ASN A CA 1
ATOM 2017 C C . ASN A 1 253 ? -19.680 -21.620 -13.008 1.00 52.69 253 ASN A C 1
ATOM 2019 O O . ASN A 1 253 ? -20.684 -21.225 -13.601 1.00 52.69 253 ASN A O 1
ATOM 2023 N N . GLU A 1 254 ? -18.449 -21.458 -13.497 1.00 48.94 254 GLU A N 1
ATOM 2024 C CA . GLU A 1 254 ? -18.168 -20.857 -14.813 1.00 48.94 254 GLU A CA 1
ATOM 2025 C C . GLU A 1 254 ? -18.575 -21.749 -16.011 1.00 48.94 254 GLU A C 1
ATOM 2027 O O . GLU A 1 254 ? -18.539 -21.289 -17.148 1.00 48.94 254 GLU A O 1
ATOM 2032 N N . ASP A 1 255 ? -19.080 -22.971 -15.794 1.00 42.81 255 ASP A N 1
ATOM 2033 C CA . ASP A 1 255 ? -19.318 -23.940 -16.882 1.00 42.81 255 ASP A CA 1
ATOM 2034 C C . ASP A 1 255 ? -20.778 -24.120 -17.356 1.00 42.81 255 ASP A C 1
ATOM 2036 O O . ASP A 1 255 ? -21.066 -24.981 -18.190 1.00 42.81 255 ASP A O 1
ATOM 2040 N N . ALA A 1 256 ? -21.741 -23.305 -16.914 1.00 42.31 256 ALA A N 1
ATOM 2041 C CA . ALA A 1 256 ? -23.139 -23.450 -17.352 1.00 42.31 256 ALA A CA 1
ATOM 2042 C C . ALA A 1 256 ? -23.523 -22.497 -18.507 1.00 42.31 256 ALA A C 1
ATOM 2044 O O . ALA A 1 256 ? -24.252 -21.522 -18.319 1.00 42.31 256 ALA A O 1
ATOM 2045 N N . LYS A 1 257 ? -23.097 -22.808 -19.741 1.00 40.34 257 LYS A N 1
ATOM 2046 C CA . LYS A 1 257 ? -23.635 -22.194 -20.977 1.00 40.34 257 LYS A CA 1
ATOM 2047 C C . LYS A 1 257 ? -25.072 -22.671 -21.256 1.00 40.34 257 LYS A C 1
ATOM 2049 O O . LYS A 1 257 ? -25.274 -23.611 -22.018 1.00 40.34 257 LYS A O 1
ATOM 2054 N N . SER A 1 258 ? -26.079 -22.020 -20.669 1.00 32.12 258 SER A N 1
ATOM 2055 C CA . SER A 1 258 ? -27.471 -22.005 -21.169 1.00 32.12 258 SER A CA 1
ATOM 2056 C C . SER A 1 258 ? -28.327 -20.978 -20.405 1.00 32.12 258 SER A C 1
ATOM 2058 O O . SER A 1 258 ? -28.419 -21.073 -19.182 1.00 32.12 258 SER A O 1
ATOM 2060 N N . PRO A 1 259 ? -29.022 -20.032 -21.071 1.00 35.62 259 PRO A N 1
ATOM 2061 C CA . PRO A 1 259 ? -29.923 -19.080 -20.425 1.00 35.62 259 PRO A CA 1
ATOM 2062 C C . PRO A 1 259 ? -31.347 -19.654 -20.303 1.00 35.62 259 PRO A C 1
ATOM 2064 O O . PRO A 1 259 ? -32.330 -19.047 -20.725 1.00 35.62 259 PRO A O 1
ATOM 2067 N N . ARG A 1 260 ? -31.476 -20.853 -19.727 1.00 34.81 260 ARG A N 1
ATOM 2068 C CA . ARG A 1 260 ? -32.761 -21.403 -19.271 1.00 34.81 260 ARG A CA 1
ATOM 2069 C C . ARG A 1 260 ? -32.585 -21.934 -17.862 1.00 34.81 260 ARG A C 1
ATOM 2071 O O . ARG A 1 260 ? -31.996 -22.996 -17.708 1.00 34.81 260 ARG A O 1
ATOM 2078 N N . MET A 1 261 ? -33.095 -21.176 -16.880 1.00 36.31 261 MET A N 1
ATOM 2079 C CA . MET A 1 261 ? -33.208 -21.539 -15.456 1.00 36.31 261 MET A CA 1
ATOM 2080 C C . MET A 1 261 ? -32.130 -22.535 -15.021 1.00 36.31 261 MET A C 1
ATOM 2082 O O . MET A 1 261 ? -32.417 -23.692 -14.710 1.00 36.31 261 MET A O 1
ATOM 2086 N N . SER A 1 262 ? -30.872 -22.091 -15.049 1.00 31.03 262 SER A N 1
ATOM 2087 C CA . SER A 1 262 ? -29.774 -22.846 -14.462 1.00 31.03 262 SER A CA 1
ATOM 2088 C C . SER A 1 262 ? -30.164 -23.142 -13.026 1.00 31.03 262 SER A C 1
ATOM 2090 O O . SER A 1 262 ? -30.479 -22.224 -12.268 1.00 31.03 262 SER A O 1
ATOM 2092 N N . ARG A 1 263 ? -30.236 -24.436 -12.702 1.00 37.25 263 ARG A N 1
ATOM 2093 C CA . ARG A 1 263 ? -30.533 -24.957 -11.371 1.00 37.25 263 ARG A CA 1
ATOM 2094 C C . ARG A 1 263 ? -29.693 -24.193 -10.356 1.00 37.25 263 ARG A C 1
ATOM 2096 O O . ARG A 1 263 ? -28.519 -24.488 -10.168 1.00 37.25 263 ARG A O 1
ATOM 2103 N N . MET A 1 264 ? -30.322 -23.226 -9.699 1.00 33.91 264 MET A N 1
ATOM 2104 C CA . MET A 1 264 ? -29.903 -22.762 -8.393 1.00 33.91 264 MET A CA 1
ATOM 2105 C C . MET A 1 264 ? -29.807 -24.053 -7.577 1.00 33.91 264 MET A C 1
ATOM 2107 O O . MET A 1 264 ? -30.811 -24.749 -7.420 1.00 33.91 264 MET A O 1
ATOM 2111 N N . GLN A 1 265 ? -28.609 -24.454 -7.152 1.00 37.72 265 GLN A N 1
ATOM 2112 C CA . GLN A 1 265 ? -28.506 -25.413 -6.057 1.00 37.72 265 GLN A CA 1
ATOM 2113 C C . GLN A 1 265 ? -28.977 -24.662 -4.812 1.00 37.72 265 GLN A C 1
ATOM 2115 O O . GLN A 1 265 ? -28.202 -24.185 -3.993 1.00 37.72 265 GLN A O 1
ATOM 2120 N N . THR A 1 266 ? -30.289 -24.455 -4.734 1.00 35.28 266 THR A N 1
ATOM 2121 C CA . THR A 1 266 ? -30.979 -23.976 -3.556 1.00 35.28 266 THR A CA 1
ATOM 2122 C C . THR A 1 266 ? -30.924 -25.130 -2.575 1.00 35.28 266 THR A C 1
ATOM 2124 O O . THR A 1 266 ? -31.763 -26.028 -2.600 1.00 35.28 266 THR A O 1
ATOM 2127 N N . PHE A 1 267 ? -29.908 -25.122 -1.716 1.00 36.22 267 PHE A N 1
ATOM 2128 C CA . PHE A 1 267 ? -29.973 -25.857 -0.463 1.00 36.22 267 PHE A CA 1
ATOM 2129 C C . PHE A 1 267 ? -31.114 -25.235 0.342 1.00 36.22 267 PHE A C 1
ATOM 2131 O O . PHE A 1 267 ? -31.001 -24.168 0.942 1.00 36.22 267 PHE A O 1
ATOM 2138 N N . ARG A 1 268 ? -32.290 -25.849 0.215 1.00 33.97 268 ARG A N 1
ATOM 2139 C CA . ARG A 1 268 ? -33.518 -25.420 0.874 1.00 33.97 268 ARG A CA 1
ATOM 2140 C C . ARG A 1 268 ? -33.513 -26.039 2.269 1.00 33.97 268 ARG A C 1
ATOM 2142 O O . ARG A 1 268 ? -34.062 -27.117 2.467 1.00 33.97 268 ARG A O 1
ATOM 2149 N N . CYS A 1 269 ? -32.880 -25.375 3.225 1.00 34.91 269 CYS A N 1
ATOM 2150 C CA . CYS A 1 269 ? -33.005 -25.760 4.628 1.00 34.91 269 CYS A CA 1
ATOM 2151 C C . CYS A 1 269 ? -34.272 -25.120 5.211 1.00 34.91 269 CYS A C 1
ATOM 2153 O O . CYS A 1 269 ? -34.492 -23.910 5.104 1.00 34.91 269 CYS A O 1
ATOM 2155 N N . HIS A 1 270 ? -35.151 -25.953 5.768 1.00 31.31 270 HIS A N 1
ATOM 2156 C CA . HIS A 1 270 ? -36.369 -25.529 6.449 1.00 31.31 270 HIS A CA 1
ATOM 2157 C C . HIS A 1 270 ? -36.100 -25.422 7.942 1.00 31.31 270 HIS A C 1
ATOM 2159 O O . HIS A 1 270 ? -36.060 -26.428 8.643 1.00 31.31 270 HIS A O 1
ATOM 2165 N N . CYS A 1 271 ? -35.990 -24.193 8.432 1.00 35.78 271 CYS A N 1
ATOM 2166 C CA . CYS A 1 271 ? -35.859 -23.949 9.853 1.00 35.78 271 CYS A CA 1
ATOM 2167 C C . CYS A 1 271 ? -37.242 -23.674 10.459 1.00 35.78 271 CYS A C 1
ATOM 2169 O O . CYS A 1 271 ? -37.972 -22.792 10.011 1.00 35.78 271 CYS A O 1
ATOM 2171 N N . ARG A 1 272 ? -37.639 -24.442 11.475 1.00 32.72 272 ARG A N 1
ATOM 2172 C CA . ARG A 1 272 ? -38.903 -24.243 12.198 1.00 32.72 272 ARG A CA 1
ATOM 2173 C C . ARG A 1 272 ? -38.567 -23.891 13.643 1.00 32.72 272 ARG A C 1
ATOM 2175 O O . ARG A 1 272 ? -37.977 -24.708 14.347 1.00 32.72 272 ARG A O 1
ATOM 2182 N N . VAL A 1 273 ? -38.948 -22.695 14.087 1.00 36.97 273 VAL A N 1
ATOM 2183 C CA . VAL A 1 273 ? -38.858 -22.313 15.502 1.00 36.97 273 VAL A CA 1
ATOM 2184 C C . VAL A 1 273 ? -39.880 -23.149 16.269 1.00 36.97 273 VAL A C 1
ATOM 2186 O O . VAL A 1 273 ? -41.086 -23.054 16.033 1.00 36.97 273 VAL A O 1
ATOM 2189 N N . LEU A 1 274 ? -39.398 -24.029 17.145 1.00 29.25 274 LEU A N 1
ATOM 2190 C CA . LEU A 1 274 ? -40.266 -24.822 18.006 1.00 29.25 274 LEU A CA 1
ATOM 2191 C C . LEU A 1 274 ? -40.917 -23.895 19.039 1.00 29.25 274 LEU A C 1
ATOM 2193 O O . LEU A 1 274 ? -40.244 -23.163 19.762 1.00 29.25 274 LEU A O 1
ATOM 2197 N N . ARG A 1 275 ? -42.251 -23.925 19.070 1.00 29.97 275 ARG A N 1
ATOM 2198 C CA . ARG A 1 275 ? -43.084 -23.260 20.075 1.00 29.97 275 ARG A CA 1
ATOM 2199 C C . ARG A 1 275 ? -42.744 -23.810 21.463 1.00 29.97 275 ARG A C 1
ATOM 2201 O O . ARG A 1 275 ? -42.406 -24.984 21.587 1.00 29.97 275 ARG A O 1
ATOM 2208 N N . TRP A 1 276 ? -42.897 -22.964 22.479 1.00 31.44 276 TRP A N 1
ATOM 2209 C CA . TRP A 1 276 ? -42.859 -23.308 23.903 1.00 31.44 276 TRP A CA 1
ATOM 2210 C C . TRP A 1 276 ? -43.346 -24.738 24.199 1.00 31.44 276 TRP A C 1
ATOM 2212 O O . TRP A 1 276 ? -44.521 -25.050 24.007 1.00 31.44 276 TRP A O 1
ATOM 2222 N N . SER A 1 277 ? -42.457 -25.583 24.728 1.00 26.61 277 SER A N 1
ATOM 2223 C CA . SER A 1 277 ? -42.865 -26.706 25.570 1.00 26.61 277 SER A CA 1
ATOM 2224 C C . SER A 1 277 ? -42.867 -26.208 27.007 1.00 26.61 277 SER A C 1
ATOM 2226 O O . SER A 1 277 ? -41.838 -26.221 27.679 1.00 26.61 277 SER A O 1
ATOM 2228 N N . SER A 1 278 ? -44.032 -25.783 27.487 1.00 32.47 278 SER A N 1
ATOM 2229 C CA . SER A 1 278 ? -44.316 -25.606 28.913 1.00 32.47 278 SER A CA 1
ATOM 2230 C C . SER A 1 278 ? -44.389 -26.981 29.595 1.00 32.47 278 SER A C 1
ATOM 2232 O O . SER A 1 278 ? -45.437 -27.409 30.065 1.00 32.47 278 SER A O 1
ATOM 2234 N N . ARG A 1 279 ? -43.286 -27.730 29.594 1.00 29.86 279 ARG A N 1
ATOM 2235 C CA . ARG A 1 279 ? -43.088 -28.875 30.486 1.00 29.86 279 ARG A CA 1
ATOM 2236 C C . ARG A 1 279 ? -41.821 -28.616 31.273 1.00 29.86 279 ARG A C 1
ATOM 2238 O O . ARG A 1 279 ? -40.767 -29.176 30.996 1.00 29.86 279 ARG A O 1
ATOM 2245 N N . LEU A 1 280 ? -41.956 -27.706 32.231 1.00 31.12 280 LEU A N 1
ATOM 2246 C CA . LEU A 1 280 ? -41.166 -27.795 33.443 1.00 31.12 280 LEU A CA 1
ATOM 2247 C C . LEU A 1 280 ? -41.613 -29.073 34.150 1.00 31.12 280 LEU A C 1
ATOM 2249 O O . LEU A 1 280 ? -42.802 -29.303 34.361 1.00 31.12 280 LEU A O 1
ATOM 2253 N N . VAL A 1 281 ? -40.619 -29.917 34.371 1.00 31.61 281 VAL A N 1
ATOM 2254 C CA . VAL A 1 281 ? -40.627 -31.138 35.163 1.00 31.61 281 VAL A CA 1
ATOM 2255 C C . VAL A 1 281 ? -41.460 -30.936 36.432 1.00 31.61 281 VAL A C 1
ATOM 2257 O O . VAL A 1 281 ? -41.187 -30.031 37.218 1.00 31.61 281 VAL A O 1
ATOM 2260 N N . SER A 1 282 ? -42.497 -31.762 36.562 1.00 36.41 282 SER A N 1
ATOM 2261 C CA . SER A 1 282 ? -43.126 -32.158 37.825 1.00 36.41 282 SER A CA 1
ATOM 2262 C C . SER A 1 282 ? -42.156 -32.952 38.686 1.00 36.41 282 SER A C 1
ATOM 2264 O O . SER A 1 282 ? -41.489 -33.822 38.077 1.00 36.41 282 SER A O 1
#

Organism: NCBI:txid1168545

Radius of gyration: 47.56 Å; chains: 1; bounding box: 104×48×128 Å

pLDDT: mean 70.64, std 16.22, range [26.61, 93.25]

Sequence (282 aa):
VTRAALNCRYTLETYLEKANKYEHSLGVWSRPSLIRGVTDKVRWGLNEKDEIRKLREYLNAHNNMINTSLSDLVLENMDEGFSKLEISGSRIEEITEDIQQSVVRIEESVIKQESMIASLGLSIPKLIYAFVQDVNASWEKLTQMLNRVDSTEQIYAMLVQIQASTSTPDTRWTFFQQSVVVEDAFGVKFPFISEYGGTLLPTIVRHRFLEVVSPDHIKTPSYFFSGDSGKVLDLQSLLRPGQCITVAVLTSNEDAKSPRMSRMQTFRCHCRVLRWSSRLVS

Foldseek 3Di:
DVVLVVVLVVLVVVLVVVVVVCCQLPPPPHPDPPVVNVVSVVCCVPPVVVVVVVNVVSVVVSVVVVVVVVVVVVVVVVVVVVVVVVVVVVVVVVVVVVVVVVVVVVVVVVVVVVVVVVVVVVVVVVVVVVVVVVVVVVVVVVVVVVVVDPDPVVVVVVVVVVVVVPPPPPCVPDQPDFFDWAAALVRDIDTHRLVVALVCVQVVNCVVVCVVDPVPWQPDDKFKAWPVPRDTDDSRDRDDPFTHIAIAGDTDDVPDPDPDCDDRPRSDDDDGRDPDPPDDDD